Protein 6X7J (pdb70)

Secondary structure (DSSP, 8-state):
-PPP-SSEEEEEEEESS---SHHHHHHHHHHS--SEEEEE-B--EEEE-S-TTSTTHHHHHHGGGGGG-SS-----SEEEEEEEEEEEE-SEEEEEEEEEES-EEEEETTEEEEEE-S--SSEEEEPPPEEE-SSEEEEEEEEEEE-SS-EEEEEEEESSTTS--EE-BTTTEESSSSPP--

Organism: NCBI:txid178399

Nearest PDB structures (foldseek):
  5j6y-assembly1_A  TM=1.005E+00  e=3.820E-37  Marinomonas primoryensis
  6m8m-assembly1_A  TM=9.503E-01  e=3.660E-19  Marinobacter nauticus ATCC 49840
  6qe7-assembly1_A  TM=7.975E-01  e=4.705E-07  Acetivibrio thermocellus
  6qe7-assembly2_B  TM=7.807E-01  e=1.342E-06  Acetivibrio thermocellus
  6qdi-assembly1_A  TM=7.922E-01  e=3.447E-06  Acetivibrio clariflavus

B-factor: mean 10.25, std 6.32, range [4.89, 56.28]

Radius of gyration: 15.36 Å; Cα contacts (8 Å, |Δi|>4): 566; chains: 1; bounding box: 36×35×42 Å

Foldseek 3Di:
DFDKALAWKKFKFAAQDFDFFPVSQVVRPVPDGGLKIWGGFWFWFDWDWFACQADCNVCRRSPVTNVGIPDDGHHYAKMKMKTWAWFFDAWAKKAKKKWWAAWKWKDWLRHTRDGDTGGDDTDIDTTDMDTDHHTAIIIMMMMGMHRHTTITIFIWMDRPVPPDTHGRHSVTGIHYRDDDPD

Structure (mmCIF, N/CA/C/O backbone):
data_6X7J
#
_entry.id   6X7J
#
_cell.length_a   45.120
_cell.length_b   50.670
_cell.length_c   79.370
_cell.angle_alpha   90.000
_cell.angle_beta   90.000
_cell.angle_gamma   90.000
#
_symmetry.space_group_name_H-M   'P 21 21 21'
#
loop_
_entity.id
_entity.type
_entity.pdbx_description
1 polymer 'Antifreeze protein'
2 non-polymer beta-L-fucopyranose
3 non-polymer 'CALCIUM ION'
4 non-polymer 1,2-ETHANEDIOL
5 non-polymer alpha-L-fucopyranose
6 water water
#
loop_
_atom_site.group_PDB
_atom_site.id
_atom_site.type_symbol
_atom_site.label_atom_id
_atom_site.label_alt_id
_atom_site.label_comp_id
_atom_site.label_asym_id
_atom_site.label_entity_id
_atom_site.label_seq_id
_atom_site.pdbx_PDB_ins_code
_atom_site.Cartn_x
_atom_site.Cartn_y
_atom_site.Cartn_z
_atom_site.occupancy
_atom_site.B_iso_or_equiv
_atom_site.auth_seq_id
_atom_site.auth_comp_id
_atom_site.auth_asym_id
_atom_site.auth_atom_id
_atom_site.pdbx_PDB_model_num
ATOM 1 N N . PRO A 1 1 ? 42.98300 33.61100 67.37300 1.000 40.94965 10 PRO A N 1
ATOM 2 C CA . PRO A 1 1 ? 42.52400 32.96000 66.12200 1.000 34.40939 10 PRO A CA 1
ATOM 3 C C . PRO A 1 1 ? 42.33400 31.43400 66.25700 1.000 28.37182 10 PRO A C 1
ATOM 4 O O . PRO A 1 1 ? 42.30200 30.95700 67.38600 1.000 46.00288 10 PRO A O 1
ATOM 15 N N . ASP A 1 2 ? 41.96200 30.76200 65.13600 1.000 24.17395 11 ASP A N 1
ATOM 16 C CA . ASP A 1 2 ? 41.70000 29.33300 64.86000 1.000 16.25721 11 ASP A CA 1
ATOM 17 C C . ASP A 1 2 ? 43.03500 28.63500 64.70500 1.000 11.19082 11 ASP A C 1
ATOM 18 O O . ASP A 1 2 ? 43.77500 28.88000 63.80700 1.000 15.78084 11 ASP A O 1
ATOM 27 N N A SER A 1 3 ? 43.32500 27.71200 65.59700 0.500 8.82737 12 SER A N 1
ATOM 28 N N B SER A 1 3 ? 43.22800 27.64600 65.54200 0.500 8.44049 12 SER A N 1
ATOM 29 C CA A SER A 1 3 ? 44.64100 27.06600 65.52200 0.500 8.11939 12 SER A CA 1
ATOM 30 C CA B SER A 1 3 ? 44.46300 26.86100 65.56500 0.500 8.17466 12 SER A CA 1
ATOM 31 C C A SER A 1 3 ? 44.70800 26.16400 64.29100 0.500 7.16928 12 SER A C 1
ATOM 32 C C B SER A 1 3 ? 44.66900 26.13000 64.23400 0.500 6.92715 12 SER A C 1
ATOM 33 O O A SER A 1 3 ? 43.71100 25.54700 63.86900 0.500 7.61407 12 SER A O 1
ATOM 34 O O B SER A 1 3 ? 43.70200 25.56900 63.67200 0.500 7.58775 12 SER A O 1
ATOM 49 N N . LEU A 1 4 ? 45.92100 26.07100 63.77600 1.000 7.08243 13 LEU A N 1
ATOM 50 C CA . LEU A 1 4 ? 46.28100 25.22500 62.63300 1.000 6.51920 13 LEU A CA 1
ATOM 51 C C . LEU A 1 4 ? 46.88900 23.93000 63.14000 1.000 5.81649 13 LEU A C 1
ATOM 52 O O . LEU A 1 4 ? 47.94300 23.93400 63.78200 1.000 6.63237 13 LEU A O 1
ATOM 69 N N . PHE A 1 5 ? 46.21000 22.83000 62.85300 1.000 6.03230 14 PHE A N 1
ATOM 70 C CA . PHE A 1 5 ? 46.70900 21.51500 63.21300 1.000 6.30602 14 PHE A CA 1
ATOM 71 C C . PHE A 1 5 ? 46.26600 20.53700 62.13200 1.000 5.90071 14 PHE A C 1
ATOM 72 O O . PHE A 1 5 ? 45.35300 20.81600 61.32600 1.000 6.11915 14 PHE A O 1
ATOM 89 N N . ALA A 1 6 ? 46.89600 19.37200 62.12000 1.000 6.22180 15 ALA A N 1
ATOM 90 C CA . ALA A 1 6 ? 46.65000 18.31800 61.11800 1.000 6.39814 15 ALA A CA 1
ATOM 91 C C . ALA A 1 6 ? 45.51500 17.42700 61.63600 1.000 6.04283 15 ALA A C 1
ATOM 92 O O . ALA A 1 6 ? 45.71900 16.33200 62.15600 1.000 7.32456 15 ALA A O 1
ATOM 99 N N . GLY A 1 7 ? 44.28100 17.92800 61.50600 1.000 6.01125 16 GLY A N 1
ATOM 100 C CA . GLY A 1 7 ? 43.11400 17.28500 62.05100 1.000 5.91387 16 GLY A CA 1
ATOM 101 C C . GLY A 1 7 ? 41.89000 18.14800 61.76800 1.000 5.44539 16 GLY A C 1
ATOM 102 O O . GLY A 1 7 ? 42.01100 19.24300 61.25100 1.000 6.47972 16 GLY A O 1
ATOM 106 N N . LEU A 1 8 ? 40.73200 17.60300 62.14300 1.000 5.63489 17 LEU A N 1
ATOM 107 C CA . LEU A 1 8 ? 39.49900 18.37900 62.12200 1.000 5.90597 17 LEU A CA 1
ATOM 108 C C . LEU A 1 8 ? 39.23000 18.99200 63.49900 1.000 5.54540 17 LEU A C 1
ATOM 109 O O . LEU A 1 8 ? 39.62500 18.46100 64.55300 1.000 6.20338 17 LEU A O 1
ATOM 125 N N . VAL A 1 9 ? 38.52700 20.12100 63.50000 1.000 5.73227 18 VAL A N 1
ATOM 126 C CA . VAL A 1 9 ? 38.03300 20.72700 64.74600 1.000 6.29549 18 VAL A CA 1
ATOM 127 C C . VAL A 1 9 ? 36.94200 19.83300 65.30400 1.000 6.07441 18 VAL A C 1
ATOM 128 O O . VAL A 1 9 ? 35.91000 19.62600 64.62500 1.000 6.63237 18 VAL A O 1
ATOM 141 N N . GLY A 1 10 ? 37.13000 19.32500 66.49800 1.000 6.37445 19 GLY A N 1
ATOM 142 C CA . GLY A 1 10 ? 36.16000 18.42600 67.13700 1.000 6.62448 19 GLY A CA 1
ATOM 143 C C . GLY A 1 10 ? 35.40600 19.09100 68.26600 1.000 6.07178 19 GLY A C 1
ATOM 144 O O . GLY A 1 10 ? 35.97700 19.80000 69.10700 1.000 6.89030 19 GLY A O 1
ATOM 148 N N . GLU A 1 11 ? 34.09700 18.80900 68.32400 1.000 5.87965 20 GLU A N 1
ATOM 149 C CA . GLU A 1 11 ? 33.21700 19.18300 69.44000 1.000 5.88228 20 GLU A CA 1
ATOM 150 C C . GLU A 1 11 ? 32.46100 17.94300 69.87800 1.000 5.57962 20 GLU A C 1
ATOM 151 O O . GLU A 1 11 ? 31.94900 17.19100 69.05700 1.000 7.44037 20 GLU A O 1
ATOM 163 N N . TYR A 1 12 ? 32.37800 17.76300 71.18600 1.000 5.55067 21 TYR A N 1
ATOM 164 C CA . TYR A 1 12 ? 31.56800 16.71400 71.81300 1.000 5.26905 21 TYR A CA 1
ATOM 165 C C . TYR A 1 12 ? 30.39000 17.35900 72.53800 1.000 5.02165 21 TYR A C 1
ATOM 166 O O . TYR A 1 12 ? 30.56500 18.36000 73.24800 1.000 6.03230 21 TYR A O 1
ATOM 184 N N . TYR A 1 13 ? 29.22400 16.75900 72.37400 1.000 5.19273 22 TYR A N 1
ATOM 185 C CA . TYR A 1 13 ? 27.99100 17.17300 73.07300 1.000 5.33222 22 TYR A CA 1
ATOM 186 C C . TYR A 1 13 ? 27.35700 15.95700 73.69900 1.000 5.33748 22 TYR A C 1
ATOM 187 O O . TYR A 1 13 ? 27.12900 14.94200 73.02700 1.000 5.98493 22 TYR A O 1
ATOM 204 N N . GLY A 1 14 ? 26.98400 16.10100 74.97600 1.000 5.80070 23 GLY A N 1
ATOM 205 C CA . GLY A 1 14 ? 26.19800 15.08900 75.70600 1.000 6.02704 23 GLY A CA 1
ATOM 206 C C . GLY A 1 14 ? 24.80200 15.59600 75.99300 1.000 5.75332 23 GLY A C 1
ATOM 207 O O . GLY A 1 14 ? 24.53400 16.80800 76.02400 1.000 6.99558 23 GLY A O 1
ATOM 211 N N . THR A 1 15 ? 23.88900 14.64200 76.23800 1.000 5.78227 24 THR A N 1
ATOM 212 C CA . THR A 1 15 ? 22.49600 14.99900 76.58500 1.000 6.43761 24 THR A CA 1
ATOM 213 C C . THR A 1 15 ? 21.89300 13.84100 77.36800 1.000 6.01125 24 THR A C 1
ATOM 214 O O . THR A 1 15 ? 22.32800 12.70300 77.25600 1.000 6.39287 24 THR A O 1
ATOM 225 N N . ASN A 1 16 ? 20.81800 14.15800 78.11900 1.000 5.92439 25 ASN A N 1
ATOM 226 C CA . ASN A 1 16 ? 20.01400 13.14500 78.79000 1.000 6.33760 25 ASN A CA 1
ATOM 227 C C . ASN A 1 16 ? 18.68200 12.91100 78.09000 1.000 6.39814 25 ASN A C 1
ATOM 228 O O . ASN A 1 16 ? 17.80100 12.20100 78.62400 1.000 6.83766 25 ASN A O 1
ATOM 239 N N . SER A 1 17 ? 18.53500 13.46600 76.90500 1.000 6.62711 26 SER A N 1
ATOM 240 C CA . SER A 1 17 ? 17.44800 13.17300 75.96600 1.000 7.14033 26 SER A CA 1
ATOM 241 C C . SER A 1 17 ? 17.88700 12.08500 74.99300 1.000 6.84819 26 SER A C 1
ATOM 242 O O . SER A 1 17 ? 19.08600 11.83000 74.82500 1.000 7.80094 26 SER A O 1
ATOM 250 N N . GLN A 1 18 ? 16.89900 11.48700 74.32000 1.000 6.99821 27 GLN A N 1
ATOM 251 C CA . GLN A 1 18 ? 17.20300 10.42600 73.35700 1.000 7.04032 27 GLN A CA 1
ATOM 252 C C . GLN A 1 18 ? 17.62700 11.05000 72.02000 1.000 6.68501 27 GLN A C 1
ATOM 253 O O . GLN A 1 18 ? 16.93600 11.89000 71.44800 1.000 8.00885 27 GLN A O 1
ATOM 267 N N . LEU A 1 19 ? 18.71700 10.51300 71.47100 1.000 6.53236 28 LEU A N 1
ATOM 268 C CA . LEU A 1 19 ? 19.13900 10.82500 70.08800 1.000 6.87714 28 LEU A CA 1
ATOM 269 C C . LEU A 1 19 ? 18.66400 9.69500 69.19500 1.000 7.12980 28 LEU A C 1
ATOM 270 O O . LEU A 1 19 ? 19.11900 8.55500 69.30600 1.000 7.54827 28 LEU A O 1
ATOM 286 N N . ASN A 1 20 ? 17.73100 9.99200 68.28300 1.000 8.41417 29 ASN A N 1
ATOM 287 C CA . ASN A 1 20 ? 17.18500 9.00100 67.33000 1.000 9.57220 29 ASN A CA 1
ATOM 288 C C . ASN A 1 20 ? 17.70100 9.15400 65.89700 1.000 9.30638 29 ASN A C 1
ATOM 289 O O . ASN A 1 20 ? 17.52400 8.21800 65.11500 1.000 10.78287 29 ASN A O 1
ATOM 300 N N . ASN A 1 21 ? 18.25600 10.29200 65.54500 1.000 9.39323 30 ASN A N 1
ATOM 301 C CA . ASN A 1 21 ? 18.50400 10.59600 64.12900 1.000 9.51956 30 ASN A CA 1
ATOM 302 C C . ASN A 1 21 ? 19.42700 11.80500 64.05600 1.000 8.94318 30 ASN A C 1
ATOM 303 O O . ASN A 1 21 ? 19.77400 12.40200 65.07200 1.000 9.26427 30 ASN A O 1
ATOM 314 N N . ILE A 1 22 ? 19.80600 12.11500 62.82000 1.000 9.80907 31 ILE A N 1
ATOM 315 C CA . ILE A 1 22 ? 20.76100 13.20900 62.57900 1.000 10.04068 31 ILE A CA 1
ATOM 316 C C . ILE A 1 22 ? 20.20300 14.53400 63.10400 1.000 10.71444 31 ILE A C 1
ATOM 317 O O . ILE A 1 22 ? 20.91300 15.28000 63.73400 1.000 10.73813 31 ILE A O 1
ATOM 333 N N . SER A 1 23 ? 18.91600 14.77300 62.81500 1.000 10.97237 32 SER A N 1
ATOM 334 C CA . SER A 1 23 ? 18.24000 16.01200 63.25600 1.000 12.58046 32 SER A CA 1
ATOM 335 C C . SER A 1 23 ? 18.35600 16.23100 64.76200 1.000 10.30387 32 SER A C 1
ATOM 336 O O . SER A 1 23 ? 18.58400 17.34600 65.21200 1.000 10.09595 32 SER A O 1
ATOM 344 N N . ASP A 1 24 ? 18.18400 15.16000 65.51800 1.000 9.60641 33 ASP A N 1
ATOM 345 C CA . ASP A 1 24 ? 18.24700 15.26200 66.98700 1.000 8.71157 33 ASP A CA 1
ATOM 346 C C . ASP A 1 24 ? 19.66600 15.69500 67.38100 1.000 7.85357 33 ASP A C 1
ATOM 347 O O . ASP A 1 24 ? 19.83000 16.50100 68.29000 1.000 8.02465 33 ASP A O 1
ATOM 356 N N . PHE A 1 25 ? 20.68400 15.07900 66.79600 1.000 7.78251 34 PHE A N 1
ATOM 357 C CA . PHE A 1 25 ? 22.05400 15.43300 67.18400 1.000 7.65092 34 PHE A CA 1
ATOM 358 C C . PHE A 1 25 ? 22.37100 16.87200 66.74300 1.000 7.30614 34 PHE A C 1
ATOM 359 O O . PHE A 1 25 ? 22.96400 17.63200 67.49700 1.000 7.39036 34 PHE A O 1
ATOM 376 N N . ARG A 1 26 ? 21.98700 17.24700 65.51600 0.800 6.88240 35 ARG A N 1
ATOM 377 C CA . ARG A 1 26 ? 22.23800 18.62700 65.05100 0.800 6.98242 35 ARG A CA 1
ATOM 378 C C . ARG A 1 26 ? 21.53800 19.63200 65.97100 0.800 7.04558 35 ARG A C 1
ATOM 379 O O . ARG A 1 26 ? 22.09400 20.69300 66.27100 0.800 6.97452 35 ARG A O 1
ATOM 400 N N . ALA A 1 27 ? 20.30800 19.32200 66.43200 1.000 7.90621 36 ALA A N 1
ATOM 401 C CA . ALA A 1 27 ? 19.61300 20.23200 67.34200 1.000 8.10887 36 ALA A CA 1
ATOM 402 C C . ALA A 1 27 ? 20.37500 20.34000 68.66400 1.000 7.38773 36 ALA A C 1
ATOM 403 O O . ALA A 1 27 ? 20.45200 21.43200 69.25000 1.000 8.25362 36 ALA A O 1
ATOM 410 N N . LEU A 1 28 ? 20.95600 19.24100 69.14200 1.000 7.16138 37 LEU A N 1
ATOM 411 C CA . LEU A 1 28 ? 21.77900 19.30100 70.35800 1.000 7.03242 37 LEU A CA 1
ATOM 412 C C . LEU A 1 28 ? 22.96400 20.23300 70.15300 1.000 7.21929 37 LEU A C 1
ATOM 413 O O . LEU A 1 28 ? 23.24200 21.10000 71.00300 1.000 7.76409 37 LEU A O 1
ATOM 429 N N . VAL A 1 29 ? 23.66600 20.10500 69.03200 1.000 7.40089 38 VAL A N 1
ATOM 430 C CA . VAL A 1 29 ? 24.79700 20.97900 68.71100 1.000 7.71145 38 VAL A CA 1
ATOM 431 C C . VAL A 1 29 ? 24.36900 22.45000 68.72000 1.000 8.39838 38 VAL A C 1
ATOM 432 O O . VAL A 1 29 ? 25.07200 23.31500 69.25200 1.000 9.31691 38 VAL A O 1
ATOM 445 N N . ASP A 1 30 ? 23.19600 22.74600 68.12900 1.000 8.47996 39 ASP A N 1
ATOM 446 C CA . ASP A 1 30 ? 22.68100 24.12100 68.05100 1.000 9.66958 39 ASP A CA 1
ATOM 447 C C . ASP A 1 30 ? 22.29100 24.67200 69.42300 1.000 9.36165 39 ASP A C 1
ATOM 448 O O . ASP A 1 30 ? 22.17100 25.87400 69.55100 1.000 13.29633 39 ASP A O 1
ATOM 457 N N . SER A 1 31 ? 22.04300 23.82400 70.38400 1.000 9.01424 40 SER A N 1
ATOM 458 C CA . SER A 1 31 ? 21.35400 24.24100 71.61500 1.000 9.31954 40 SER A CA 1
ATOM 459 C C . SER A 1 31 ? 22.28600 24.82400 72.68500 1.000 9.42218 40 SER A C 1
ATOM 460 O O . SER A 1 31 ? 21.77300 25.45900 73.60900 1.000 11.05396 40 SER A O 1
ATOM 468 N N . LYS A 1 32 ? 23.58700 24.61100 72.56000 1.000 8.88001 41 LYS A N 1
ATOM 469 C CA . LYS A 1 32 ? 24.49900 24.96600 73.66200 1.000 9.15899 41 LYS A CA 1
ATOM 470 C C . LYS A 1 32 ? 25.91400 24.99800 73.13500 1.000 8.81948 41 LYS A C 1
ATOM 471 O O . LYS A 1 32 ? 26.18500 24.55800 72.00800 1.000 9.11425 41 LYS A O 1
ATOM 490 N N . GLU A 1 33 ? 26.83700 25.44300 73.94700 1.000 10.09858 42 GLU A N 1
ATOM 491 C CA . GLU A 1 33 ? 28.27100 25.31500 73.67100 1.000 10.41441 42 GLU A CA 1
ATOM 492 C C . GLU A 1 33 ? 28.68000 23.84500 73.84700 1.000 9.20110 42 GLU A C 1
ATOM 493 O O . GLU A 1 33 ? 28.11800 23.11700 74.65100 1.000 9.36165 42 GLU A O 1
ATOM 505 N N . ALA A 1 34 ? 29.70600 23.45400 73.11800 1.000 9.02213 43 ALA A N 1
ATOM 506 C CA . ALA A 1 34 ? 30.22500 22.09100 73.21700 1.000 8.71157 43 ALA A CA 1
ATOM 507 C C . ALA A 1 34 ? 30.56400 21.75500 74.67800 1.000 7.62460 43 ALA A C 1
ATOM 508 O O . ALA A 1 34 ? 31.14800 22.58000 75.40100 1.000 8.55366 43 ALA A O 1
ATOM 515 N N . ASP A 1 35 ? 30.28800 20.52800 75.08100 1.000 7.30877 44 ASP A N 1
ATOM 516 C CA . ASP A 1 35 ? 30.75500 20.03800 76.38400 1.000 7.90621 44 ASP A CA 1
ATOM 517 C C . ASP A 1 35 ? 32.25900 19.83800 76.42600 1.000 7.51143 44 ASP A C 1
ATOM 518 O O . ASP A 1 35 ? 32.84300 19.91400 77.50300 1.000 9.73275 44 ASP A O 1
ATOM 527 N N . ALA A 1 36 ? 32.88300 19.57500 75.29400 1.000 7.31667 45 ALA A N 1
ATOM 528 C CA . ALA A 1 36 ? 34.35000 19.53500 75.18600 1.000 6.73502 45 ALA A CA 1
ATOM 529 C C . ALA A 1 36 ? 34.73400 19.80200 73.75300 1.000 6.71396 45 ALA A C 1
ATOM 530 O O . ALA A 1 36 ? 33.96200 19.44100 72.83300 1.000 7.59565 45 ALA A O 1
ATOM 537 N N . THR A 1 37 ? 35.92100 20.33900 73.53400 1.000 6.88240 46 THR A N 1
ATOM 538 C CA . THR A 1 37 ? 36.52600 20.40000 72.20500 1.000 6.79555 46 THR A CA 1
ATOM 539 C C . THR A 1 37 ? 37.74900 19.49900 72.17100 1.000 6.55605 46 THR A C 1
ATOM 540 O O . THR A 1 37 ? 38.31400 19.14200 73.21400 1.000 7.05874 46 THR A O 1
ATOM 551 N N . PHE A 1 38 ? 38.16500 19.15000 70.96800 1.000 6.38234 47 PHE A N 1
ATOM 552 C CA . PHE A 1 38 ? 39.33400 18.28800 70.78000 1.000 6.32971 47 PHE A CA 1
ATOM 553 C C . PHE A 1 38 ? 39.80400 18.44300 69.32900 1.000 6.32444 47 PHE A C 1
ATOM 554 O O . PHE A 1 38 ? 39.10300 19.02000 68.49200 1.000 7.87989 47 PHE A O 1
ATOM 571 N N . GLU A 1 39 ? 40.98500 17.89700 69.06400 1.000 5.99809 48 GLU A N 1
ATOM 572 C CA . GLU A 1 39 ? 41.56100 17.82600 67.72000 1.000 6.10073 48 GLU A CA 1
ATOM 573 C C . GLU A 1 39 ? 41.33600 16.41300 67.20600 1.000 5.67963 48 GLU A C 1
ATOM 574 O O . GLU A 1 39 ? 41.80000 15.45200 67.82700 1.000 6.58763 48 GLU A O 1
ATOM 586 N N . ALA A 1 40 ? 40.63200 16.26900 66.07900 1.000 5.73490 49 ALA A N 1
ATOM 587 C CA . ALA A 1 40 ? 40.31800 14.96200 65.50500 1.000 5.75859 49 ALA A CA 1
ATOM 588 C C . ALA A 1 40 ? 41.37100 14.67200 64.43500 1.000 5.86123 49 ALA A C 1
ATOM 589 O O . ALA A 1 40 ? 41.20600 15.01000 63.25000 1.000 6.42182 49 ALA A O 1
ATOM 596 N N . ALA A 1 41 ? 42.47900 14.04400 64.85500 1.000 5.98230 50 ALA A N 1
ATOM 597 C CA . ALA A 1 41 ? 43.63300 13.74600 63.98200 1.000 6.44551 50 ALA A CA 1
ATOM 598 C C . ALA A 1 41 ? 43.72400 12.29400 63.56400 1.000 5.84281 50 ALA A C 1
ATOM 599 O O . ALA A 1 41 ? 44.57700 12.00200 62.70800 1.000 6.96136 50 ALA A O 1
ATOM 606 N N . ASN A 1 42 ? 42.91400 11.39500 64.11900 1.000 5.79280 51 ASN A N 1
ATOM 607 C CA . ASN A 1 42 ? 42.98300 9.98100 63.73500 1.000 5.77174 51 ASN A CA 1
ATOM 608 C C . ASN A 1 42 ? 41.58500 9.42400 63.88000 1.000 5.73227 51 ASN A C 1
ATOM 609 O O . ASN A 1 42 ? 41.19100 8.94400 64.94800 1.000 6.12705 51 ASN A O 1
ATOM 620 N N . ILE A 1 43 ? 40.77700 9.54100 62.81100 1.000 5.72437 52 ILE A N 1
ATOM 621 C CA . ILE A 1 43 ? 39.32500 9.39300 62.92500 1.000 5.84017 52 ILE A CA 1
ATOM 622 C C . ILE A 1 43 ? 38.96500 7.91400 62.76700 1.000 5.47434 52 ILE A C 1
ATOM 623 O O . ILE A 1 43 ? 38.43300 7.43800 61.75400 1.000 5.91124 52 ILE A O 1
ATOM 639 N N . SER A 1 44 ? 39.25300 7.17600 63.83200 1.000 6.02967 53 SER A N 1
ATOM 640 C CA . SER A 1 44 ? 38.95500 5.75300 63.97000 1.000 5.41381 53 SER A CA 1
ATOM 641 C C . SER A 1 44 ? 38.74500 5.56100 65.46600 1.000 5.24800 53 SER A C 1
ATOM 642 O O . SER A 1 44 ? 39.71200 5.44800 66.21900 1.000 6.45341 53 SER A O 1
ATOM 650 N N . TYR A 1 45 ? 37.48000 5.56000 65.88800 1.000 5.18746 54 TYR A N 1
ATOM 651 C CA . TYR A 1 45 ? 37.12600 5.69300 67.32300 1.000 5.14272 54 TYR A CA 1
ATOM 652 C C . TYR A 1 45 ? 36.41600 4.44500 67.78400 1.000 5.81649 54 TYR A C 1
ATOM 653 O O . TYR A 1 45 ? 35.56800 3.87400 67.08900 1.000 6.21653 54 TYR A O 1
ATOM 671 N N . GLY A 1 46 ? 36.70000 4.02700 69.03100 1.000 6.73239 55 GLY A N 1
ATOM 672 C CA . GLY A 1 46 ? 36.03700 2.86900 69.58900 1.000 7.14033 55 GLY A CA 1
ATOM 673 C C . GLY A 1 46 ? 36.65400 1.58800 69.06700 1.000 7.43247 55 GLY A C 1
ATOM 674 O O . GLY A 1 46 ? 37.77700 1.62500 68.49200 1.000 8.55103 55 GLY A O 1
ATOM 678 N N . ARG A 1 47 ? 36.00300 0.45300 69.27700 1.000 7.26140 56 ARG A N 1
ATOM 679 C CA . ARG A 1 47 ? 34.64800 0.20100 69.81800 1.000 7.17191 56 ARG A CA 1
ATOM 680 C C . ARG A 1 47 ? 34.71700 0.20100 71.32500 1.000 7.20350 56 ARG A C 1
ATOM 681 O O . ARG A 1 47 ? 35.74400 -0.21900 71.95100 1.000 10.58548 56 ARG A O 1
ATOM 702 N N . GLY A 1 48 ? 33.58300 0.48100 72.00300 1.000 6.98768 57 GLY A N 1
ATOM 703 C CA . GLY A 1 48 ? 33.43600 0.27100 73.44600 1.000 7.23771 57 GLY A CA 1
ATOM 704 C C . GLY A 1 48 ? 31.98400 0.00300 73.77900 1.000 6.65080 57 GLY A C 1
ATOM 705 O O . GLY A 1 48 ? 31.09100 -0.00700 72.90800 1.000 6.76660 57 GLY A O 1
ATOM 709 N N . SER A 1 49 ? 31.74100 -0.12800 75.06200 1.000 7.17454 58 SER A N 1
ATOM 710 C CA . SER A 1 49 ? 30.45100 -0.50400 75.63400 1.000 7.56143 58 SER A CA 1
ATOM 711 C C . SER A 1 49 ? 30.05600 0.42400 76.77900 1.000 6.97452 58 SER A C 1
ATOM 712 O O . SER A 1 49 ? 30.85800 1.22400 77.29900 1.000 7.32193 58 SER A O 1
ATOM 720 N N . SER A 1 50 ? 28.79300 0.32300 77.18200 1.000 7.25877 59 SER A N 1
ATOM 721 C CA . SER A 1 50 ? 28.27100 0.96300 78.40900 1.000 7.41141 59 SER A CA 1
ATOM 722 C C . SER A 1 50 ? 28.19800 2.49300 78.29300 1.000 6.98242 59 SER A C 1
ATOM 723 O O . SER A 1 50 ? 28.37100 3.18700 79.29100 1.000 7.63776 59 SER A O 1
ATOM 731 N N . ASP A 1 51 ? 27.84800 2.96900 77.08800 1.000 6.54026 60 ASP A N 1
ATOM 732 C CA . ASP A 1 51 ? 27.43000 4.34400 76.76100 1.000 5.98230 60 ASP A CA 1
ATOM 733 C C . ASP A 1 51 ? 28.63500 5.28100 76.57900 1.000 5.84544 60 ASP A C 1
ATOM 734 O O . ASP A 1 51 ? 29.44800 5.49600 77.50600 1.000 6.58763 60 ASP A O 1
ATOM 743 N N . VAL A 1 52 ? 28.76000 5.89000 75.38900 1.000 5.44802 61 VAL A N 1
ATOM 744 C CA . VAL A 1 52 ? 29.92200 6.75500 75.16000 1.000 5.30853 61 VAL A CA 1
ATOM 745 C C . VAL A 1 52 ? 29.95000 7.93400 76.14200 1.000 5.22431 61 VAL A C 1
ATOM 746 O O . VAL A 1 52 ? 31.03000 8.44200 76.45100 1.000 5.84544 61 VAL A O 1
ATOM 759 N N . ALA A 1 53 ? 28.76700 8.36900 76.58600 1.000 5.36117 62 ALA A N 1
ATOM 760 C CA . ALA A 1 53 ? 28.62800 9.60600 77.35100 1.000 5.72174 62 ALA A CA 1
ATOM 761 C C . ALA A 1 53 ? 28.84600 9.42300 78.84800 1.000 5.88755 62 ALA A C 1
ATOM 762 O O . ALA A 1 53 ? 28.81800 10.41100 79.58800 1.000 6.62711 62 ALA A O 1
ATOM 769 N N A LYS A 1 54 ? 29.09900 8.18100 79.30600 0.250 5.59278 63 LYS A N 1
ATOM 770 N N B LYS A 1 54 ? 29.11800 8.18300 79.26300 0.250 6.13231 63 LYS A N 1
ATOM 771 N N C LYS A 1 54 ? 29.10200 8.18300 79.28400 0.500 6.55342 63 LYS A N 1
ATOM 772 C CA A LYS A 1 54 ? 29.32500 7.79900 80.72800 0.250 5.54014 63 LYS A CA 1
ATOM 773 C CA B LYS A 1 54 ? 29.31800 7.84800 80.68800 0.250 6.43761 63 LYS A CA 1
ATOM 774 C CA C LYS A 1 54 ? 29.33400 7.88200 80.71000 0.500 7.16928 63 LYS A CA 1
ATOM 775 C C A LYS A 1 54 ? 30.81900 7.77100 81.03700 0.250 5.75859 63 LYS A C 1
ATOM 776 C C B LYS A 1 54 ? 30.80600 7.75700 81.03500 0.250 5.77701 63 LYS A C 1
ATOM 777 C C C LYS A 1 54 ? 30.81900 7.78500 81.02700 0.500 6.28496 63 LYS A C 1
ATOM 778 O O A LYS A 1 54 ? 31.61600 7.27000 80.23500 0.250 5.79806 63 LYS A O 1
ATOM 779 O O B LYS A 1 54 ? 31.59300 7.24800 80.23100 0.250 6.08494 63 LYS A O 1
ATOM 780 O O C LYS A 1 54 ? 31.60400 7.25700 80.24400 0.500 7.07716 63 LYS A O 1
ATOM 835 N N . GLY A 1 55 ? 31.16800 8.19700 82.24300 1.000 6.65343 64 GLY A N 1
ATOM 836 C CA . GLY A 1 55 ? 32.51300 7.95600 82.78900 1.000 6.97189 64 GLY A CA 1
ATOM 837 C C . GLY A 1 55 ? 33.60100 8.41900 81.82500 1.000 6.14811 64 GLY A C 1
ATOM 838 O O . GLY A 1 55 ? 33.54400 9.51700 81.31300 1.000 6.67185 64 GLY A O 1
ATOM 844 N N . THR A 1 56 ? 34.57800 7.54200 81.64400 1.000 6.22180 65 THR A N 1
ATOM 845 C CA . THR A 1 56 ? 35.72200 7.84600 80.76100 1.000 6.27444 65 THR A CA 1
ATOM 846 C C . THR A 1 56 ? 35.58000 7.16300 79.39400 1.000 5.66121 65 THR A C 1
ATOM 847 O O . THR A 1 56 ? 36.56700 7.00700 78.66800 1.000 6.14547 65 THR A O 1
ATOM 858 N N . HIS A 1 57 ? 34.35200 6.80400 79.02300 1.000 5.65331 66 HIS A N 1
ATOM 859 C CA . HIS A 1 57 ? 34.17500 6.11100 77.74400 1.000 5.70858 66 HIS A CA 1
ATOM 860 C C . HIS A 1 57 ? 34.54000 7.00100 76.56300 1.000 5.48487 66 HIS A C 1
ATOM 861 O O . HIS A 1 57 ? 35.04900 6.49300 75.56300 1.000 5.99282 66 HIS A O 1
ATOM 875 N N . LEU A 1 58 ? 34.27300 8.31200 76.64500 1.000 5.49540 67 LEU A N 1
ATOM 876 C CA . LEU A 1 58 ? 34.64300 9.20100 75.53100 1.000 5.57698 67 LEU A CA 1
ATOM 877 C C . LEU A 1 58 ? 36.14300 9.20700 75.32400 1.000 5.15851 67 LEU A C 1
ATOM 878 O O . LEU A 1 58 ? 36.62500 9.18000 74.18400 1.000 5.70858 67 LEU A O 1
ATOM 894 N N . GLN A 1 59 ? 36.88000 9.28400 76.41800 1.000 5.47960 68 GLN A N 1
ATOM 895 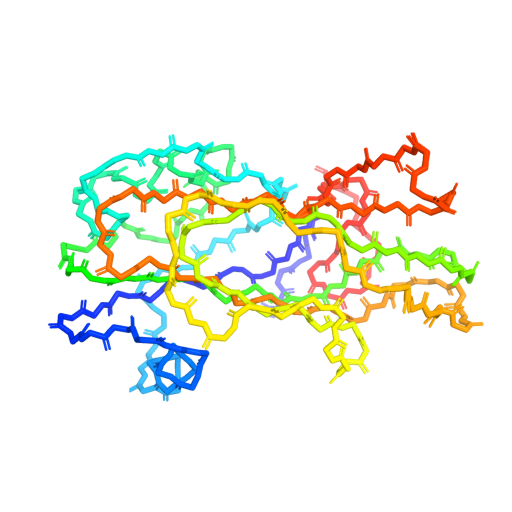C CA . GLN A 1 59 ? 38.36000 9.26800 76.34800 1.000 5.81649 68 GLN A CA 1
ATOM 896 C C . GLN A 1 59 ? 38.83200 7.98900 75.67200 1.000 5.56646 68 GLN A C 1
ATOM 897 O O . GLN A 1 59 ? 39.74900 8.01500 74.83800 1.000 6.14021 68 GLN A O 1
ATOM 911 N N . GLU A 1 60 ? 38.25000 6.86300 76.07300 1.000 5.43223 69 GLU A N 1
ATOM 912 C CA . GLU A 1 60 ? 38.63500 5.57000 75.49500 1.000 5.54277 69 GLU A CA 1
ATOM 913 C C . GLU A 1 60 ? 38.31800 5.54400 74.00300 1.000 5.63225 69 GLU A C 1
ATOM 914 O O . GLU A 1 60 ? 39.14000 5.09900 73.17500 1.000 6.21917 69 GLU A O 1
ATOM 926 N N . PHE A 1 61 ? 37.12800 6.01700 73.64800 1.000 5.19273 70 PHE A N 1
ATOM 927 C CA . PHE A 1 61 ? 36.66800 6.07000 72.25300 1.000 5.51645 70 PHE A CA 1
ATOM 928 C C . PHE A 1 61 ? 37.60200 6.91400 71.39300 1.000 5.27432 70 PHE A C 1
ATOM 929 O O . PHE A 1 61 ? 38.01900 6.48300 70.30500 1.000 5.70068 70 PHE A O 1
ATOM 946 N N . LEU A 1 62 ? 37.93400 8.11800 71.84900 1.000 5.26116 71 LEU A N 1
ATOM 947 C CA . LEU A 1 62 ? 38.77000 9.04800 71.09100 1.000 5.42170 71 LEU A CA 1
ATOM 948 C C . LEU A 1 62 ? 40.23000 8.62700 71.07100 1.000 5.75859 71 LEU A C 1
ATOM 949 O O . LEU A 1 62 ? 40.96500 9.06000 70.15400 1.000 6.09284 71 LEU A O 1
ATOM 965 N N . GLY A 1 63 ? 40.67500 7.81700 72.03500 1.000 6.41656 72 GLY A N 1
ATOM 966 C CA . GLY A 1 63 ? 42.00800 7.24900 72.03300 1.000 6.82187 72 GLY A CA 1
ATOM 967 C C . GLY A 1 63 ? 43.08000 8.27000 71.90100 1.000 7.82725 72 GLY A C 1
ATOM 968 O O . GLY A 1 63 ? 43.21200 9.16600 72.69400 1.000 9.71432 72 GLY A O 1
ATOM 972 N N . SER A 1 64 ? 43.86900 8.11700 70.79800 1.000 9.44850 73 SER A N 1
ATOM 973 C CA . SER A 1 64 ? 44.96500 8.95400 70.36000 1.000 9.73275 73 SER A CA 1
ATOM 974 C C . SER A 1 64 ? 44.58100 10.40600 70.28900 1.000 9.18005 73 SER A C 1
ATOM 975 O O . SER A 1 64 ? 45.45900 11.27500 70.41400 1.000 9.99330 73 SER A O 1
ATOM 983 N N . ASP A 1 65 ? 43.33400 10.79900 70.14600 1.000 7.53775 74 ASP A N 1
ATOM 984 C CA . ASP A 1 65 ? 42.87200 12.20000 70.08500 1.000 6.54026 74 ASP A CA 1
ATOM 985 C C . ASP A 1 65 ? 42.42500 12.74300 71.44100 1.000 6.66132 74 ASP A C 1
ATOM 986 O O . ASP A 1 65 ? 42.25100 13.97100 71.59200 1.000 6.74291 74 ASP A O 1
ATOM 995 N N . ALA A 1 66 ? 42.22400 11.88100 72.44000 1.000 6.99558 75 ALA A N 1
ATOM 996 C CA . ALA A 1 66 ? 41.67100 12.32100 73.73200 1.000 7.60091 75 ALA A CA 1
ATOM 997 C C . ALA A 1 66 ? 42.60400 13.24700 74.51400 1.000 6.46393 75 ALA A C 1
ATOM 998 O O . ALA A 1 66 ? 42.14800 13.99400 75.38200 1.000 6.94557 75 ALA A O 1
ATOM 1005 N N . SER A 1 67 ? 43.91600 13.21600 74.23900 1.000 6.50604 76 SER A N 1
ATOM 1006 C CA . SER A 1 67 ? 44.84600 14.10500 74.96300 1.000 6.64553 76 SER A CA 1
ATOM 1007 C C . SER A 1 67 ? 44.63700 15.56700 74.63100 1.000 6.57974 76 SER A C 1
ATOM 1008 O O . SER A 1 67 ? 45.20300 16.42300 75.30500 1.000 7.34299 76 SER A O 1
ATOM 1015 N N . THR A 1 68 ? 43.84100 15.86600 73.60600 1.000 6.55079 77 THR A N 1
ATOM 1016 C CA . THR A 1 68 ? 43.51200 17.23500 73.22600 1.000 6.96662 77 THR A CA 1
ATOM 1017 C C . THR A 1 68 ? 42.15300 17.68400 73.76300 1.000 6.78502 77 THR A C 1
ATOM 1018 O O . THR A 1 68 ? 41.72900 18.81200 73.47900 1.000 7.93253 77 THR A O 1
ATOM 1029 N N . LEU A 1 69 ? 41.46700 16.87600 74.57200 1.000 6.69291 78 LEU A N 1
ATOM 1030 C CA . LEU A 1 69 ? 40.18900 17.30000 75.15400 1.000 6.62974 78 LEU A CA 1
ATOM 1031 C C . LEU A 1 69 ? 40.37900 18.55400 75.99700 1.000 6.80608 78 LEU A C 1
ATOM 1032 O O . LEU A 1 69 ? 41.27500 18.64300 76.85400 1.000 8.07465 78 LEU A O 1
ATOM 1048 N N . SER A 1 70 ? 39.43600 19.49100 75.84700 1.000 6.67975 79 SER A N 1
ATOM 1049 C CA . SER A 1 70 ? 39.46000 20.73200 76.62200 1.000 7.50880 79 SER A CA 1
ATOM 1050 C C . SER A 1 70 ? 38.99500 20.52200 78.06800 1.000 7.50616 79 SER A C 1
ATOM 1051 O O . SER A 1 70 ? 39.34400 21.32400 78.93700 1.000 8.94844 79 SER A O 1
ATOM 1059 N N . THR A 1 71 ? 38.19400 19.49200 78.29600 1.000 7.73777 80 THR A N 1
ATOM 1060 C CA . THR A 1 71 ? 37.66900 19.17400 79.63100 1.000 8.14045 80 THR A CA 1
ATOM 1061 C C . THR A 1 71 ? 37.26600 17.71400 79.58500 1.000 7.22718 80 THR A C 1
ATOM 1062 O O . THR A 1 71 ? 37.17200 17.11000 78.49600 1.000 8.51944 80 THR A O 1
ATOM 1073 N N . ASP A 1 72 ? 36.98600 17.15700 80.76200 1.000 7.11138 81 ASP A N 1
ATOM 1074 C CA . ASP A 1 72 ? 36.38700 15.81400 80.91500 1.000 6.76134 81 ASP A CA 1
ATOM 1075 C C . ASP A 1 72 ?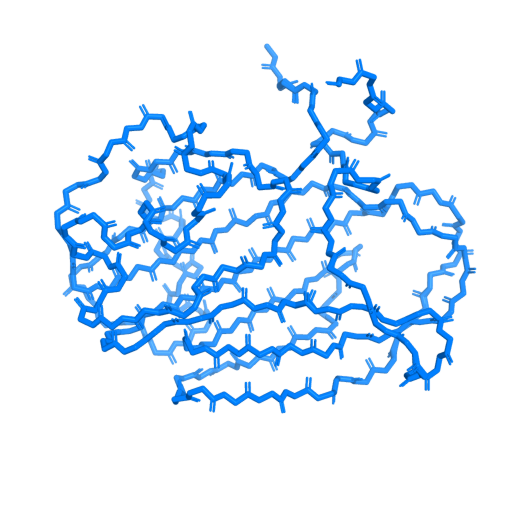 34.90800 16.02300 81.13600 1.000 6.95610 81 ASP A C 1
ATOM 1076 O O . ASP A 1 72 ? 34.49000 16.47500 82.20500 1.000 7.84305 81 ASP A O 1
ATOM 1085 N N . PRO A 1 73 ? 34.05300 15.77600 80.13600 1.000 6.92715 82 PRO A N 1
ATOM 1086 C CA . PRO A 1 73 ? 32.61900 15.94800 80.33300 1.000 7.27192 82 PRO A CA 1
ATOM 1087 C C . PRO A 1 73 ? 32.09700 15.14300 81.50700 1.000 6.54552 82 PRO A C 1
ATOM 1088 O O . PRO A 1 73 ? 32.57800 14.05600 81.79600 1.000 6.68501 82 PRO A O 1
ATOM 1099 N N . GLY A 1 74 ? 31.04300 15.66000 82.15400 1.000 7.49564 83 GLY A N 1
ATOM 1100 C CA . GLY A 1 74 ? 30.31300 14.86900 83.11900 1.000 7.57986 83 GLY A CA 1
ATOM 1101 C C . GLY A 1 74 ? 29.47300 13.78300 82.42400 1.000 6.30076 83 GLY A C 1
ATOM 1102 O O . GLY A 1 74 ? 29.46000 13.66600 81.18800 1.000 6.39287 83 GLY A O 1
ATOM 1106 N N . ASP A 1 75 ? 28.80200 12.97000 83.21700 1.000 6.36129 84 ASP A N 1
ATOM 1107 C CA . ASP A 1 75 ? 27.99300 11.89300 82.66100 1.000 6.34287 84 ASP A CA 1
ATOM 1108 C C . ASP A 1 75 ? 26.78400 12.47200 81.93000 1.000 6.09284 84 ASP A C 1
ATOM 1109 O O . ASP A 1 75 ? 26.13200 13.41600 82.38600 1.000 6.89820 84 ASP A O 1
ATOM 1118 N N . ASN A 1 76 ? 26.42600 11.77200 80.85600 1.000 5.87965 85 ASN A N 1
ATOM 1119 C CA . ASN A 1 76 ? 25.13500 11.94200 80.13900 1.000 6.01914 85 ASN A CA 1
ATOM 1120 C C . ASN A 1 76 ? 24.72100 10.54400 79.68300 1.000 5.89544 85 ASN A C 1
ATOM 1121 O O . ASN A 1 76 ? 25.52600 9.62500 79.66000 1.000 6.45341 85 ASN A O 1
ATOM 1132 N N . THR A 1 77 ? 23.45500 10.41700 79.26000 1.000 6.14811 86 THR A N 1
ATOM 1133 C CA . THR A 1 77 ? 23.00200 9.13000 78.71300 1.000 6.11126 86 THR A CA 1
ATOM 1134 C C . THR A 1 77 ? 23.40600 8.96300 77.25600 1.000 5.81649 86 THR A C 1
ATOM 1135 O O . THR A 1 77 ? 23.69200 7.81300 76.82400 1.000 6.41656 86 THR A O 1
ATOM 1146 N N . ASP A 1 78 ? 23.38800 10.03600 76.48300 1.000 5.48750 87 ASP A N 1
ATOM 1147 C CA . ASP A 1 78 ? 23.55600 10.03200 75.03300 1.000 5.68226 87 ASP A CA 1
ATOM 1148 C C . ASP A 1 78 ? 24.60800 11.05300 74.68200 1.000 5.50592 87 ASP A C 1
ATOM 1149 O O . ASP A 1 78 ? 24.76800 12.06800 75.40000 1.000 5.96650 87 ASP A O 1
ATOM 1158 N N . GLY A 1 79 ? 25.30900 10.89600 73.57200 1.000 5.32432 88 GLY A N 1
ATOM 1159 C CA . GLY A 1 79 ? 26.26400 11.92200 73.19200 1.000 5.64805 88 GLY A CA 1
ATOM 1160 C C . GLY A 1 79 ? 26.79700 11.68400 71.79100 1.000 5.23221 88 GLY A C 1
ATOM 1161 O O . GLY A 1 79 ? 26.59700 10.62000 71.22200 1.000 6.51131 88 GLY A O 1
ATOM 1165 N N . GLY A 1 80 ? 27.50600 12.67200 71.26600 1.000 5.52435 89 GLY A N 1
ATOM 1166 C CA . GLY A 1 80 ? 28.08800 12.53900 69.93400 1.000 5.15851 89 GLY A CA 1
ATOM 1167 C C . GLY A 1 80 ? 29.07700 13.60300 69.64100 1.000 4.90585 89 GLY A C 1
ATOM 11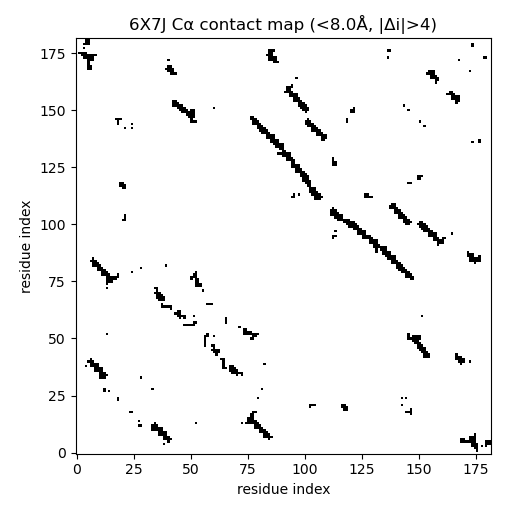68 O O . GLY A 1 80 ? 29.37700 14.46100 70.48800 1.000 5.35854 89 GLY A O 1
ATOM 1172 N N . ILE A 1 81 ? 29.61000 13.54700 68.39400 1.000 5.07692 90 ILE A N 1
ATOM 1173 C CA . ILE A 1 81 ? 30.67700 14.47200 67.98800 1.000 5.45065 90 ILE A CA 1
ATOM 1174 C C . ILE A 1 81 ? 30.29400 15.17600 66.69700 1.000 5.27168 90 ILE A C 1
ATOM 1175 O O . ILE A 1 81 ? 29.57100 14.59600 65.85500 1.000 5.79806 90 ILE A O 1
ATOM 1191 N N . TYR A 1 82 ? 30.79500 16.39800 66.56800 1.000 5.54277 91 TYR A N 1
ATOM 1192 C CA . TYR A 1 82 ? 30.66500 17.21100 65.35100 1.000 5.40854 91 TYR A CA 1
ATOM 1193 C C . TYR A 1 82 ? 32.10400 17.58800 64.97500 1.000 5.56646 91 TYR A C 1
ATOM 1194 O O . TYR A 1 82 ? 32.81500 18.23200 65.80700 1.000 5.93492 91 TYR A O 1
ATOM 1212 N N . LEU A 1 83 ? 32.57000 17.15300 63.79200 1.000 5.49276 92 LEU A N 1
ATOM 1213 C CA . LEU A 1 83 ? 33.92700 17.42400 63.30700 1.000 5.75069 92 LEU A CA 1
ATOM 1214 C C . LEU A 1 83 ? 33.82200 18.32700 62.10700 1.000 5.70332 92 LEU A C 1
ATOM 1215 O O . LEU A 1 83 ? 32.94100 18.11300 61.25200 1.000 6.55868 92 LEU A O 1
ATOM 1231 N N A GLN A 1 84 ? 34.67800 19.34700 61.97000 0.500 5.87176 93 GLN A N 1
ATOM 1232 N N B GLN A 1 84 ? 34.73600 19.28200 62.00000 0.500 5.47960 93 GLN A N 1
ATOM 1233 C CA A GLN A 1 84 ? 34.67000 20.14600 60.73400 0.500 6.16390 93 GLN A CA 1
ATOM 1234 C CA B GLN A 1 84 ? 34.64200 20.17700 60.86200 0.500 6.11915 93 GLN A CA 1
ATOM 1235 C C A GLN A 1 84 ? 36.09000 20.62900 60.44500 0.500 5.54014 93 GLN A C 1
ATOM 1236 C C B GLN A 1 84 ? 36.07700 20.61300 60.47100 0.500 5.56909 93 GLN A C 1
ATOM 1237 O O A GLN A 1 84 ? 36.86100 20.95500 61.34900 0.500 6.53763 93 GLN A O 1
ATOM 1238 O O B GLN A 1 84 ? 36.88200 20.92800 61.36000 0.500 6.45077 93 GLN A O 1
ATOM 1265 N N . GLY A 1 85 ? 36.39900 20.72300 59.16700 1.000 5.88228 94 GLY A N 1
ATOM 1266 C CA . GLY A 1 85 ? 37.66200 21.27400 58.69000 1.000 6.20601 94 GLY A CA 1
ATOM 1267 C C . GLY A 1 85 ? 37.86100 20.93600 57.24400 1.000 5.76648 94 GLY A C 1
ATOM 1268 O O . GLY A 1 85 ? 36.92000 21.06600 56.44000 1.000 6.27180 94 GLY A O 1
ATOM 1273 N N . TYR A 1 86 ? 39.05500 20.46200 56.91900 1.000 6.06652 95 TYR A N 1
ATOM 1274 C CA . TYR A 1 86 ? 39.45300 20.24600 55.51300 1.000 6.26391 95 TYR A CA 1
ATOM 1275 C C . TYR A 1 86 ? 40.22900 18.94400 55.39200 1.000 6.04283 95 TYR A C 1
ATOM 1276 O O . TYR A 1 86 ? 40.90100 18.48200 56.32700 1.000 6.45604 95 TYR A O 1
ATOM 1294 N N . VAL A 1 87 ? 40.14600 18.36200 54.19300 1.000 6.97452 96 VAL A N 1
ATOM 1295 C CA . VAL A 1 87 ? 40.83900 17.12100 53.85100 1.000 7.30088 96 VAL A CA 1
ATOM 1296 C C . VAL A 1 87 ? 41.46500 17.28000 52.47800 1.000 6.92451 96 VAL A C 1
ATOM 1297 O O . VAL A 1 87 ? 40.77600 17.68300 51.51600 1.000 7.61670 96 VAL A O 1
ATOM 1310 N N . TYR A 1 88 ? 42.73500 16.97500 52.35500 1.000 7.45616 97 TYR A N 1
ATOM 1311 C CA . TYR A 1 88 ? 43.41500 17.04400 51.03600 1.000 8.12466 97 TYR A CA 1
ATOM 1312 C C . TYR A 1 88 ? 43.02900 15.85300 50.19300 1.000 8.55892 97 TYR A C 1
ATOM 1313 O O . TYR A 1 88 ? 43.28300 14.72100 50.59500 1.000 9.11688 97 TYR A O 1
ATOM 1331 N N . LEU A 1 89 ? 42.41200 16.13000 49.04100 1.000 8.57734 98 LEU A N 1
ATOM 1332 C CA . LEU A 1 89 ? 42.04500 15.09300 48.05300 1.000 9.52483 98 LEU A CA 1
ATOM 1333 C C . LEU A 1 89 ? 42.38600 15.61500 46.67100 1.000 10.04857 98 LEU A C 1
ATOM 1334 O O . LEU A 1 89 ? 42.01200 16.73600 46.31300 1.000 10.95658 98 LEU A O 1
ATOM 1350 N N . GLU A 1 90 ? 43.04700 14.76100 45.90300 1.000 11.59613 99 GLU A N 1
ATOM 1351 C CA . GLU A 1 90 ? 43.21600 15.01100 44.46100 1.000 13.68322 99 GLU A CA 1
ATOM 1352 C C . GLU A 1 90 ? 41.87000 14.92700 43.73700 1.000 12.87786 99 GLU A C 1
ATOM 1353 O O . GLU A 1 90 ? 41.00400 14.16600 44.14000 1.000 11.95406 99 GLU A O 1
ATOM 1365 N N . ALA A 1 91 ? 41.75000 15.60600 42.60400 1.000 13.74639 100 ALA A N 1
ATOM 1366 C CA . ALA A 1 91 ? 40.55800 15.42000 41.74400 1.000 13.79639 100 ALA A CA 1
ATOM 1367 C C . ALA A 1 91 ? 40.41700 13.93300 41.42800 1.000 13.40161 100 ALA A C 1
ATOM 1368 O O . ALA A 1 91 ? 41.44700 13.25000 41.17500 1.000 15.45448 100 ALA A O 1
ATOM 1375 N N . GLY A 1 92 ? 39.19700 13.43300 41.41100 1.000 12.04881 101 GLY A N 1
ATOM 1376 C CA . GLY A 1 92 ? 38.92400 12.04400 41.10700 1.000 12.81469 101 GLY A CA 1
ATOM 1377 C C . GLY A 1 92 ? 37.65600 11.57700 41.77600 1.000 10.32755 101 GLY A C 1
ATOM 1378 O O . GLY A 1 92 ? 36.88900 12.37400 42.30100 1.000 12.74100 101 GLY A O 1
ATOM 1382 N N . THR A 1 93 ? 37.49500 10.26500 41.80300 1.000 10.51705 102 THR A N 1
ATOM 1383 C CA . THR A 1 93 ? 36.31100 9.57600 42.34300 1.000 9.33270 102 THR A CA 1
ATOM 1384 C C . THR A 1 93 ? 36.70500 8.89100 43.64600 1.000 8.52734 102 THR A C 1
ATOM 1385 O O . THR A 1 93 ? 37.77200 8.26500 43.72200 1.000 9.58010 102 THR A O 1
ATOM 1396 N N . TYR A 1 94 ? 35.80000 8.93400 44.61400 1.000 8.19309 103 TYR A N 1
ATOM 1397 C CA . TYR A 1 94 ? 36.03400 8.38300 45.95200 1.000 7.87200 103 TYR A CA 1
ATOM 1398 C C . TYR A 1 94 ? 34.74800 7.75000 46.46300 1.000 7.67987 103 TYR A C 1
ATOM 1399 O O . TYR A 1 94 ? 33.64300 8.10600 46.04900 1.000 8.31152 103 TYR A O 1
ATOM 1417 N N . ASN A 1 95 ? 34.87600 6.90000 47.49400 1.000 7.37457 104 ASN A N 1
ATOM 1418 C CA . ASN A 1 95 ? 33.68600 6.49900 48.25000 1.000 7.03769 104 ASN A CA 1
ATOM 1419 C C . ASN A 1 95 ? 34.09100 6.16400 49.67900 1.000 6.41656 104 ASN A C 1
ATOM 1420 O O . ASN A 1 95 ? 35.16900 5.58500 49.91900 1.000 6.74555 104 ASN A O 1
ATOM 1431 N N . PHE A 1 96 ? 33.19800 6.45000 50.59800 1.000 6.56131 105 PHE A N 1
ATOM 1432 C CA . PHE A 1 96 ? 33.35100 6.05900 52.01100 1.000 6.18232 105 PHE A CA 1
ATOM 1433 C C . PHE A 1 96 ? 32.84800 4.63800 52.24600 1.000 6.34287 105 PHE A C 1
ATOM 1434 O O . PHE A 1 96 ? 31.91400 4.15500 51.58500 1.000 7.05085 105 PHE A O 1
ATOM 1451 N N . LYS A 1 97 ? 33.44800 4.00400 53.25400 1.000 6.03230 106 LYS A N 1
ATOM 1452 C CA . LYS A 1 97 ? 32.97500 2.75300 53.82000 1.000 6.25075 106 LYS A CA 1
ATOM 1453 C C . LYS A 1 97 ? 33.07000 2.93400 55.33800 1.000 6.08757 106 LYS A C 1
ATOM 1454 O O . LYS A 1 97 ? 34.19300 3.12800 55.84800 1.000 6.83766 106 LYS A O 1
ATOM 1473 N N . VAL A 1 98 ? 31.93300 2.97100 56.02100 1.000 6.02967 107 VAL A N 1
ATOM 1474 C CA . VAL A 1 98 ? 31.86300 3.44100 57.41400 1.000 5.88755 107 VAL A CA 1
ATOM 1475 C C . VAL A 1 98 ? 31.34300 2.33400 58.30000 1.000 5.89808 107 VAL A C 1
ATOM 1476 O O . VAL A 1 98 ? 30.26800 1.77000 58.03800 1.000 6.99031 107 VAL A O 1
ATOM 1489 N N . THR A 1 99 ? 32.06500 2.06900 59.39000 1.000 5.65857 108 THR A N 1
ATOM 1490 C CA . THR A 1 99 ? 31.60500 1.18700 60.47400 1.000 5.92966 108 THR A CA 1
ATOM 1491 C C . THR A 1 99 ? 31.11900 2.07200 61.61600 1.000 5.80070 108 THR A C 1
ATOM 1492 O O . THR A 1 99 ? 31.88800 2.93800 62.07500 1.000 6.26128 108 THR A O 1
ATOM 1503 N N . ALA A 1 100 ? 29.90100 1.86600 62.08300 1.000 5.35327 109 ALA A N 1
ATOM 1504 C CA . ALA A 1 100 ? 29.36700 2.76700 63.11600 1.000 5.51382 109 ALA A CA 1
ATOM 1505 C C . ALA A 1 100 ? 28.28800 2.11700 63.93500 1.000 5.36643 109 ALA A C 1
ATOM 1506 O O . ALA A 1 100 ? 27.49500 1.29800 63.46000 1.000 6.07704 109 ALA A O 1
ATOM 1513 N N . ASP A 1 101 ? 28.20800 2.61300 65.16600 1.000 5.69542 110 ASP A N 1
ATOM 1514 C CA . ASP A 1 101 ? 27.08200 2.46700 66.10800 1.000 5.81122 110 ASP A CA 1
ATOM 1515 C C . ASP A 1 101 ? 27.11800 3.76200 66.90600 1.000 5.26379 110 ASP A C 1
ATOM 1516 O O . ASP A 1 101 ? 28.17100 4.00700 67.53800 1.000 5.73753 110 ASP A O 1
ATOM 1525 N N . ASP A 1 102 ? 26.14000 4.66800 66.83200 1.000 5.55330 111 ASP A N 1
ATOM 1526 C CA . ASP A 1 102 ? 24.86500 4.57900 66.13800 1.000 5.72437 111 ASP A CA 1
ATOM 1527 C C . ASP A 1 102 ? 24.99900 5.16800 64.72300 1.000 6.16653 111 ASP A C 1
ATOM 1528 O O . ASP A 1 102 ? 25.76800 4.60100 63.91900 1.000 7.56933 111 ASP A O 1
ATOM 1537 N N . GLY A 1 103 ? 24.30600 6.25100 64.39600 1.000 6.20601 112 GLY A N 1
ATOM 1538 C CA . GLY A 1 103 ? 24.30400 6.80600 63.04100 1.000 6.20601 112 GLY A CA 1
ATOM 1539 C C . GLY A 1 103 ? 25.29200 7.94300 62.86800 1.000 5.92176 112 GLY A C 1
ATOM 1540 O O . GLY A 1 103 ? 26.12600 8.25800 63.73400 1.000 6.33497 112 GLY A O 1
ATOM 1544 N N . TYR A 1 104 ? 25.26800 8.51200 61.66600 1.000 5.85333 113 TYR A N 1
ATOM 1545 C CA . TYR A 1 104 ? 26.28100 9.48600 61.26200 1.000 5.96387 113 TYR A CA 1
ATOM 1546 C C . TYR A 1 104 ? 25.88000 10.17900 59.97300 1.000 5.87439 113 TYR A C 1
ATOM 1547 O O . TYR A 1 104 ? 25.01900 9.72000 59.20600 1.000 6.41919 113 TYR A O 1
ATOM 1565 N N . GLU A 1 105 ? 26.54400 11.29700 59.71200 1.000 6.00862 114 GLU A N 1
ATOM 1566 C CA . GLU A 1 105 ? 26.49800 11.91400 58.37800 1.000 6.10336 114 GLU A CA 1
ATOM 1567 C C . GLU A 1 105 ? 27.83500 12.58300 58.10700 1.000 5.93755 114 GLU A C 1
ATOM 1568 O O . GLU A 1 105 ? 28.31900 13.36300 58.95200 1.000 6.67448 114 GLU A O 1
ATOM 1580 N N . ILE A 1 106 ? 28.38100 12.35500 56.93300 1.000 6.26128 115 ILE A N 1
ATOM 1581 C CA . ILE A 1 106 ? 29.61300 13.02000 56.45100 1.000 6.16653 115 ILE A CA 1
ATOM 1582 C C . ILE A 1 106 ? 29.23300 13.85100 55.23600 1.000 5.98230 115 ILE A C 1
ATOM 1583 O O . ILE A 1 106 ? 28.53500 13.32900 54.33900 1.000 6.68238 115 ILE A O 1
ATOM 1599 N N . THR A 1 107 ? 29.69400 15.08800 55.19100 1.000 6.15863 116 THR A N 1
ATOM 1600 C CA . THR A 1 107 ? 29.53600 15.92300 54.02400 1.000 6.45341 116 THR A CA 1
ATOM 1601 C C . THR A 1 107 ? 30.90500 16.34900 53.51400 1.000 7.05085 116 THR A C 1
ATOM 1602 O O . THR A 1 107 ? 31.85900 16.50400 54.29000 1.000 8.84843 116 THR A O 1
ATOM 1613 N N . ILE A 1 108 ? 30.99500 16.52600 52.19200 1.000 6.94557 117 ILE A N 1
ATOM 1614 C CA . ILE A 1 108 ? 32.21200 17.05000 51.53300 1.000 7.91411 117 ILE A CA 1
ATOM 1615 C C . ILE A 1 108 ? 31.76400 18.19200 50.64200 1.000 7.61670 117 ILE A C 1
ATOM 1616 O O . ILE A 1 108 ? 30.81000 18.03600 49.84300 1.000 7.81936 117 ILE A O 1
ATOM 1632 N N . ASN A 1 109 ? 32.39500 19.33500 50.79200 1.000 8.19835 118 ASN A N 1
ATOM 1633 C CA . ASN A 1 109 ? 32.00400 20.54800 50.04700 1.000 9.17215 118 ASN A CA 1
ATOM 1634 C C . ASN A 1 109 ? 30.50000 20.77300 50.19500 1.000 10.64338 118 ASN A C 1
ATOM 1635 O O . ASN A 1 109 ? 29.85300 21.23100 49.24100 1.000 13.18842 118 ASN A O 1
ATOM 1646 N N . GLY A 1 110 ? 29.97700 20.53700 51.39900 1.000 11.08028 119 GLY A N 1
ATOM 1647 C CA . GLY A 1 110 ? 28.58700 20.82200 51.75500 1.000 13.67796 119 GLY A CA 1
ATOM 1648 C C . GLY A 1 110 ? 27.57700 19.77500 51.36700 1.000 12.06197 119 GLY A C 1
ATOM 1649 O O . GLY A 1 110 ? 26.41000 19.92800 51.78300 1.000 13.74639 119 GLY A O 1
ATOM 1653 N N . ASN A 1 111 ? 27.99200 18.71300 50.65100 1.000 9.54588 120 ASN A N 1
ATOM 1654 C CA . ASN A 1 111 ? 27.07000 17.70700 50.10800 1.000 10.31703 120 ASN A CA 1
ATOM 1655 C C . ASN A 1 111 ? 27.21700 16.41100 50.86000 1.000 7.86410 120 ASN A C 1
ATOM 1656 O O . ASN A 1 111 ? 28.33900 15.92800 51.03200 1.000 7.36404 120 ASN A O 1
ATOM 1667 N N . PRO A 1 112 ? 26.11800 15.78100 51.31200 1.000 8.20625 121 PRO A N 1
ATOM 1668 C CA . PRO A 1 112 ? 26.24900 14.50200 52.00800 1.000 7.72461 121 PRO A CA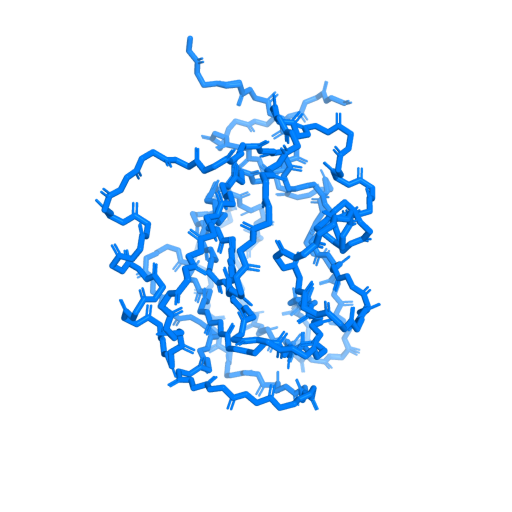 1
ATOM 1669 C C . PRO A 1 112 ? 26.85800 13.44600 51.09200 1.000 7.29298 121 PRO A C 1
ATOM 1670 O O . PRO A 1 112 ? 26.44800 13.30800 49.92700 1.000 9.19584 121 PRO A O 1
ATOM 1681 N N . VAL A 1 113 ? 27.79200 12.68800 51.63800 1.000 6.80871 122 VAL A N 1
ATOM 1682 C CA . VAL A 1 113 ? 28.45300 11.58200 50.93300 1.000 7.65355 122 VAL A CA 1
ATOM 1683 C C . VAL A 1 113 ? 28.38600 10.28800 51.71900 1.000 7.66671 122 VAL A C 1
ATOM 1684 O O . VAL A 1 113 ? 28.76900 9.24900 51.18100 1.000 9.56430 122 VAL A O 1
ATOM 1697 N N . ALA A 1 114 ? 27.90300 10.29200 52.95100 1.000 7.18507 123 ALA A N 1
ATOM 1698 C CA . ALA A 1 114 ? 27.72500 9.05300 53.73600 1.000 7.60091 123 ALA A CA 1
ATOM 1699 C C . ALA A 1 114 ? 26.72500 9.37300 54.82500 1.000 7.25087 123 ALA A C 1
ATOM 1700 O O . ALA A 1 114 ? 27.01700 10.19800 55.69800 1.000 8.59314 123 ALA A O 1
ATOM 1707 N N . THR A 1 115 ? 25.59400 8.69500 54.82700 1.000 7.45353 124 THR A N 1
ATOM 1708 C CA . THR A 1 115 ? 24.48400 9.01000 55.75200 1.000 7.87726 124 THR A CA 1
ATOM 1709 C C . THR A 1 115 ? 23.89900 7.71900 56.30200 1.000 7.59038 124 THR A C 1
ATOM 1710 O O . THR A 1 115 ? 23.50100 6.83800 55.52700 1.000 9.16162 124 THR A O 1
ATOM 1721 N N . VAL A 1 116 ? 23.74500 7.66200 57.62800 1.000 7.47721 125 VAL A N 1
ATOM 1722 C CA . VAL A 1 116 ? 22.87200 6.69800 58.32300 1.000 7.57196 125 VAL A CA 1
ATOM 1723 C C . VAL A 1 116 ? 22.04100 7.50200 59.31300 1.000 7.23771 125 VAL A C 1
ATOM 1724 O O . VAL A 1 116 ? 22.53600 7.94700 60.35400 1.000 7.55880 125 VAL A O 1
ATOM 1737 N N . ASP A 1 117 ? 20.77100 7.70800 58.95900 1.000 8.01149 126 ASP A N 1
ATOM 1738 C CA . ASP A 1 117 ? 19.86200 8.62900 59.69700 1.000 8.65104 126 ASP A CA 1
ATOM 1739 C C . ASP A 1 117 ? 19.01100 7.86500 60.71200 1.000 9.36691 126 ASP A C 1
ATOM 1740 O O . ASP A 1 117 ? 17.79900 8.10200 60.77600 1.000 12.41991 126 ASP A O 1
ATOM 1749 N N . ASN A 1 118 ? 19.63500 7.04300 61.53200 1.000 9.60115 127 ASN A N 1
ATOM 1750 C CA . ASN A 1 118 ? 18.90700 6.21000 62.49600 1.000 9.98541 127 ASN A CA 1
ATOM 1751 C C . ASN A 1 118 ? 19.93200 5.56400 63.41900 1.000 8.90633 127 ASN A C 1
ATOM 1752 O O . ASN A 1 118 ? 21.15400 5.56800 63.13400 1.000 10.09858 127 ASN A O 1
ATOM 1763 N N . ASN A 1 119 ? 19.41400 4.95800 64.49100 1.000 8.34837 128 ASN A N 1
ATOM 1764 C CA . ASN A 1 119 ? 20.22100 4.18500 65.42100 1.000 7.57722 128 ASN A CA 1
ATOM 1765 C C . ASN A 1 119 ? 20.47400 2.78600 64.86900 1.000 7.80620 128 ASN A C 1
ATOM 1766 O O . ASN A 1 119 ? 19.70800 2.25700 64.05200 1.000 9.73275 128 ASN A O 1
ATOM 1777 N N . GLN A 1 120 ? 21.58000 2.19400 65.28400 1.000 7.55091 129 GLN A N 1
ATOM 1778 C CA . GLN A 1 120 ? 21.94200 0.84200 64.82800 1.000 7.59038 129 GLN A CA 1
ATOM 1779 C C . GLN A 1 120 ? 23.04700 0.28800 65.72100 1.000 7.21665 129 GLN A C 1
ATOM 1780 O O . GLN A 1 120 ? 23.94000 1.01900 66.12500 1.000 7.20613 129 GLN A O 1
ATOM 1794 N N A SER A 1 121 ? 22.97200 -1.03500 65.93300 0.500 8.36416 130 SER A N 1
ATOM 1795 N N B SER A 1 121 ? 22.97100 -1.03300 65.93300 0.500 7.95359 130 SER A N 1
ATOM 1796 C CA A SER A 1 121 ? 24.16800 -1.73200 66.45800 0.500 9.03266 130 SER A CA 1
ATOM 1797 C CA B SER A 1 121 ? 24.16700 -1.72200 66.46400 0.500 6.99031 130 SER A CA 1
ATOM 1798 C C A SER A 1 121 ? 25.21400 -1.69700 65.32300 0.500 7.59828 130 SER A C 1
ATOM 1799 C C B SER A 1 121 ? 25.20900 -1.71400 65.32200 0.500 7.31403 130 SER A C 1
ATOM 1800 O O A SER A 1 121 ? 24.86700 -1.48000 64.14500 0.500 8.18782 130 SER A O 1
ATOM 1801 O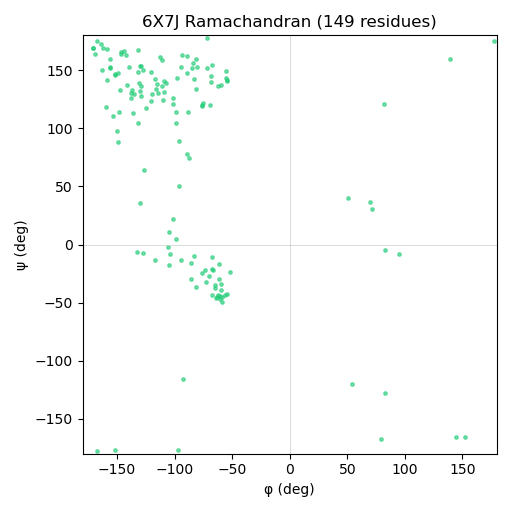 O B SER A 1 121 ? 24.86700 -1.48000 64.14500 0.500 7.96411 130 SER A O 1
ATOM 1816 N N . VAL A 1 122 ? 26.43100 -2.11600 65.62200 1.000 8.12203 131 VAL A N 1
ATOM 1817 C CA . VAL A 1 122 ? 27.53300 -1.93400 64.68000 1.000 7.93779 131 VAL A CA 1
ATOM 1818 C C . VAL A 1 122 ? 27.19700 -2.54000 63.34000 1.000 7.97990 131 VAL A C 1
ATOM 1819 O O . VAL A 1 122 ? 26.84000 -3.69800 63.19700 1.000 8.95634 131 VAL A O 1
ATOM 1833 N N . TYR A 1 123 ? 27.44300 -1.72600 62.34500 0.800 7.05611 132 TYR A N 1
ATOM 1834 C CA . TYR A 1 123 ? 27.24000 -2.11700 60.96200 0.800 7.24824 132 TYR A CA 1
ATOM 1835 C C . TYR A 1 123 ? 28.19600 -1.33200 60.06700 0.800 6.04546 132 TYR A C 1
ATOM 1836 O O . TYR A 1 123 ? 28.50600 -0.19400 60.33900 0.800 5.86649 132 TYR A O 1
ATOM 1854 N N . THR A 1 124 ? 28.65200 -1.99000 58.99100 1.000 7.75356 133 THR A N 1
ATOM 1855 C CA . THR A 1 124 ? 29.55500 -1.36700 57.98600 1.000 7.60354 133 THR A CA 1
ATOM 1856 C C . THR A 1 124 ? 28.77200 -1.17600 56.67600 1.000 7.41668 133 THR A C 1
ATOM 1857 O O . THR A 1 124 ? 28.28300 -2.13300 56.11400 1.000 8.74579 133 THR A O 1
ATOM 1868 N N . VAL A 1 125 ? 28.73700 0.05900 56.20600 1.000 8.46154 134 VAL A N 1
ATOM 1869 C CA . VAL A 1 125 ? 28.08400 0.42600 54.93800 1.000 8.59314 134 VAL A CA 1
ATOM 1870 C C . VAL A 1 125 ? 29.16400 0.89900 53.96800 1.000 7.92990 134 VAL A C 1
ATOM 1871 O O . VAL A 1 125 ? 29.93300 1.79300 54.27700 1.000 7.63249 134 VAL A O 1
ATOM 1884 N N . THR A 1 126 ? 29.11200 0.32600 52.76400 1.000 8.20098 135 THR A N 1
ATOM 1885 C CA . THR A 1 126 ? 29.84400 0.84400 51.61400 1.000 9.15636 135 THR A CA 1
ATOM 1886 C C . THR A 1 126 ? 28.94800 1.87600 50.91600 1.000 8.99845 135 THR A C 1
ATOM 1887 O O . THR A 1 126 ? 27.87500 1.48600 50.43700 1.000 11.55402 135 THR A O 1
ATOM 1898 N N . HIS A 1 127 ? 29.34600 3.12700 50.92400 1.000 7.46668 136 HIS A N 1
ATOM 1899 C CA . HIS A 1 127 ? 28.54300 4.20600 50.39200 1.000 7.71408 136 HIS A CA 1
ATOM 1900 C C . HIS A 1 127 ? 28.83400 4.40500 48.90400 1.000 8.23257 136 HIS A C 1
ATOM 1901 O O . HIS A 1 127 ? 29.88500 4.00100 48.38900 1.000 8.97213 136 HIS A O 1
ATOM 1915 N N . ALA A 1 128 ? 27.90900 5.08800 48.24000 1.000 9.58799 137 ALA A N 1
ATOM 1916 C CA . ALA A 1 128 ? 28.02500 5.44200 46.81000 1.000 10.04857 137 ALA A CA 1
ATOM 1917 C C . ALA A 1 128 ? 29.18600 6.40400 46.60900 1.000 9.00371 137 ALA A C 1
ATOM 1918 O O . ALA A 1 128 ? 29.54600 7.21400 47.46500 1.000 10.33545 137 ALA A O 1
ATOM 1925 N N A SER A 1 129 ? 29.70200 6.38400 45.39000 0.500 9.70116 138 SER A N 1
ATOM 1926 N N B SER A 1 129 ? 29.72400 6.37500 45.39500 0.500 9.49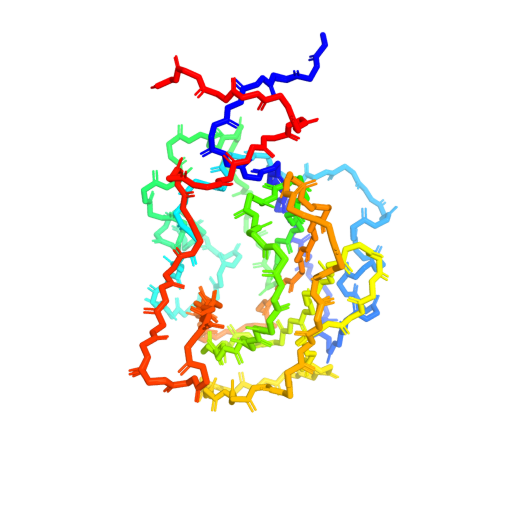851 138 SER A N 1
ATOM 1927 C CA A SER A 1 129 ? 30.82700 7.26100 45.03100 0.500 9.75117 138 SER A CA 1
ATOM 1928 C CA B SER A 1 129 ? 30.86800 7.23100 45.03000 0.500 9.31427 138 SER A CA 1
ATOM 1929 C C A SER A 1 129 ? 30.40500 8.72200 44.97300 0.500 9.24321 138 SER A C 1
ATOM 1930 C C B SER A 1 129 ? 30.45200 8.68000 44.81800 0.500 9.60115 138 SER A C 1
ATOM 1931 O O A SER A 1 129 ? 29.21500 9.07500 44.82500 0.500 9.53799 138 SER A O 1
ATOM 1932 O O B SER A 1 129 ? 29.33300 8.97300 44.37200 0.500 10.09332 138 SER A O 1
ATOM 1947 N N . PHE A 1 130 ? 31.42400 9.56400 45.00300 1.000 9.06951 139 PHE A N 1
ATOM 1948 C CA . PHE A 1 130 ? 31.30700 10.99900 44.74400 1.000 10.02752 139 PHE A CA 1
ATOM 1949 C C . PHE A 1 130 ? 32.57100 11.44400 44.02100 1.000 9.13531 139 PHE A C 1
ATOM 1950 O O . PHE A 1 130 ? 33.59400 10.74300 44.02500 1.000 9.39060 139 PHE A O 1
ATOM 1968 N N A THR A 1 131 ? 32.49000 12.63700 43.47300 0.500 9.83802 140 THR A N 1
ATOM 1969 N N B THR A 1 131 ? 32.50900 12.59400 43.36300 0.500 10.58022 140 THR A N 1
ATOM 1970 C CA A THR A 1 131 ? 33.60300 13.19300 42.71100 0.500 9.47482 140 THR A CA 1
ATOM 1971 C CA B THR A 1 131 ? 33.68100 13.11100 42.63400 0.500 11.53559 140 THR A CA 1
ATOM 1972 C C A THR A 1 131 ? 34.16100 14.40900 43.42500 0.500 9.47482 140 THR A C 1
ATOM 1973 C C B THR A 1 131 ? 34.13300 14.45400 43.19000 0.500 11.89090 140 THR A C 1
ATOM 1974 O O A THR A 1 131 ? 33.43400 15.15200 44.12800 0.500 10.19070 140 THR A O 1
ATOM 1975 O O B THR A 1 131 ? 33.30400 15.31900 43.53200 0.500 12.20673 140 THR A O 1
ATOM 1996 N N . ILE A 1 132 ? 35.45000 14.60700 43.20100 1.000 10.43546 141 ILE A N 1
ATOM 1997 C CA . ILE A 1 132 ? 36.17000 15.84600 43.55700 1.000 11.05133 141 ILE A CA 1
ATOM 1998 C C . ILE A 1 132 ? 36.60200 16.46500 42.23700 1.000 12.79364 141 ILE A C 1
ATOM 1999 O O . ILE A 1 132 ? 37.34600 15.78400 41.46300 1.000 13.30159 141 ILE A O 1
ATOM 2016 N N . SER A 1 133 ? 36.20000 17.68900 41.98500 1.000 14.50174 142 SER A N 1
ATOM 2017 C CA . SER A 1 133 ? 36.49700 18.33700 40.68600 1.000 17.44683 142 SER A CA 1
ATOM 2018 C C . SER A 1 133 ? 37.87500 19.00500 40.66500 1.000 17.55737 142 SER A C 1
ATOM 2019 O O . SER A 1 133 ? 38.45000 19.09500 39.55500 1.000 20.59721 142 SER A O 1
ATOM 2027 N N . GLU A 1 134 ? 38.38600 19.47700 41.79000 1.000 15.84664 143 GLU A N 1
ATOM 2028 C CA . GLU A 1 134 ? 39.65700 20.22000 41.77500 1.000 16.39144 143 GLU A CA 1
ATOM 2029 C C . GLU A 1 134 ? 40.51500 19.77800 42.94800 1.000 13.96483 143 GLU A C 1
ATOM 2030 O O . GLU A 1 134 ? 40.04600 19.80500 44.09800 1.000 15.27815 143 GLU A O 1
ATOM 2042 N N . SER A 1 135 ? 41.74300 19.35700 42.67400 1.000 14.98864 144 SER A N 1
ATOM 2043 C CA . SER A 1 135 ? 42.68200 18.93100 43.73300 1.000 14.42541 144 SER A CA 1
ATOM 2044 C C . SER A 1 135 ? 42.86000 20.04700 44.76500 1.000 13.67796 144 SER A C 1
ATOM 2045 O O . SER A 1 135 ? 42.99700 21.23200 44.42400 1.000 15.39395 144 SER A O 1
ATOM 2053 N N . GLY A 1 136 ? 42.99000 19.62500 46.01300 1.000 11.27240 145 GLY A N 1
ATOM 2054 C CA . GLY A 1 136 ? 43.31400 20.54600 47.09500 1.000 11.78826 145 GLY A CA 1
ATOM 2055 C C . GLY A 1 136 ? 42.60400 20.15100 48.37200 1.000 9.33007 145 GLY A C 1
ATOM 2056 O O . GLY A 1 136 ? 42.08800 19.05500 48.48700 1.000 9.39586 145 GLY A O 1
ATOM 2060 N N . TYR A 1 137 ? 42.60700 21.07800 49.30500 1.000 9.12478 146 TYR A N 1
ATOM 2061 C CA . TYR A 1 137 ? 41.85900 20.88800 50.55400 1.000 8.63788 146 TYR A CA 1
ATOM 2062 C C . TYR A 1 137 ? 40.38500 21.09400 50.29100 1.000 9.54325 146 TYR A C 1
ATOM 2063 O O . TYR A 1 137 ? 39.95500 22.16100 49.84300 1.000 14.29908 146 TYR A O 1
ATOM 2081 N N . GLN A 1 138 ? 39.60900 20.06000 50.54700 1.000 7.40878 147 GLN A N 1
ATOM 2082 C CA . GLN A 1 138 ? 38.14800 20.05000 50.41300 1.000 7.52459 147 GLN A CA 1
ATOM 2083 C C . GLN A 1 138 ? 37.51700 20.29700 51.78600 1.000 7.29824 147 GLN A C 1
ATOM 2084 O O . GLN A 1 138 ? 38.04100 19.78800 52.78500 1.000 8.01938 147 GLN A O 1
ATOM 2098 N N . ALA A 1 139 ? 36.41200 21.02100 51.84800 1.000 7.33772 148 ALA A N 1
ATOM 2099 C CA . ALA A 1 139 ? 35.68700 21.15400 53.10200 1.000 7.07980 148 ALA A CA 1
ATOM 2100 C C . ALA A 1 139 ? 35.07300 19.81000 53.46300 1.000 6.92188 148 ALA A C 1
ATOM 2101 O O . ALA A 1 139 ? 34.56600 19.09100 52.59800 1.000 8.28520 148 ALA A O 1
ATOM 2108 N N . ILE A 1 140 ? 35.12300 19.46600 54.74800 1.000 6.48762 149 ILE A N 1
ATOM 2109 C CA . ILE A 1 140 ? 34.50200 18.23800 55.24200 1.000 6.30076 149 ILE A CA 1
ATOM 2110 C C . ILE A 1 140 ? 33.89500 18.50700 56.60700 1.000 6.02441 149 ILE A C 1
ATOM 2111 O O . ILE A 1 140 ? 34.48200 19.20700 57.44800 1.000 6.61395 149 ILE A O 1
ATOM 2127 N N A ASP A 1 141 ? 32.73600 17.88700 56.83500 0.500 5.77174 150 ASP A N 1
ATOM 2128 N N B ASP A 1 141 ? 32.74300 17.88300 56.82500 0.500 5.89281 150 ASP A N 1
ATOM 2129 C CA A ASP A 1 141 ? 32.27000 17.83500 58.20200 0.500 5.60067 150 ASP A CA 1
ATOM 2130 C CA B ASP A 1 141 ? 32.29300 17.82300 58.20200 0.500 6.21390 150 ASP A CA 1
ATOM 2131 C C A ASP A 1 141 ? 31.65600 16.43500 58.49200 0.500 5.45592 150 ASP A C 1
ATOM 2132 C C B ASP A 1 141 ? 31.66000 16.43200 58.49100 0.500 5.68226 150 ASP A C 1
ATOM 2133 O O A ASP A 1 141 ? 31.37500 15.65800 57.56000 0.500 6.23759 150 ASP A O 1
ATOM 2134 O O B ASP A 1 141 ? 31.37500 15.65700 57.56000 0.500 6.07441 150 ASP A O 1
ATOM 2151 N N . MET A 1 142 ? 31.58500 16.06600 59.78000 1.000 5.67700 151 MET A N 1
ATOM 2152 C CA . MET A 1 142 ? 31.01900 14.79300 60.20000 1.000 5.90860 151 MET A CA 1
ATOM 2153 C C . MET A 1 142 ? 30.20500 15.00200 61.46000 1.000 5.59804 151 MET A C 1
ATOM 2154 O O . MET A 1 142 ? 30.61500 15.75100 62.34800 1.000 6.37708 151 MET A O 1
ATOM 2169 N N . ILE A 1 143 ? 29.12300 14.25000 61.55700 1.000 5.38222 152 ILE A N 1
ATOM 2170 C CA A ILE A 1 143 ? 28.43500 14.03900 62.83300 0.500 5.85333 152 ILE A CA 1
ATOM 2171 C CA B ILE A 1 143 ? 28.40200 14.01700 62.83400 0.500 6.28233 152 ILE A CA 1
ATOM 2172 C C . ILE A 1 143 ? 28.33900 12.53600 63.04700 1.000 5.40065 152 ILE A C 1
ATOM 2173 O O . ILE A 1 143 ? 28.20200 11.74700 62.09400 1.000 5.65068 152 ILE A O 1
ATOM 2204 N N . TRP A 1 144 ? 28.40500 12.14100 64.31000 1.000 5.32959 153 TRP A N 1
ATOM 2205 C CA . TRP A 1 144 ? 28.23300 10.77300 64.76100 1.000 5.32432 153 TRP A CA 1
ATOM 2206 C C . TRP A 1 144 ? 27.62700 10.83500 66.15400 1.000 5.07166 153 TRP A C 1
ATOM 2207 O O . TRP A 1 144 ? 27.94900 11.77500 66.90600 1.000 5.45329 153 TRP A O 1
ATOM 2228 N N . TRP A 1 145 ? 26.79400 9.86900 66.52200 1.000 5.06903 154 TRP A N 1
ATOM 2229 C CA . TRP A 1 145 ? 26.32100 9.83500 67.91600 1.000 5.26116 154 TRP A CA 1
ATOM 2230 C C . TRP A 1 145 ? 26.11500 8.42900 68.37800 1.000 5.00060 154 TRP A C 1
ATOM 2231 O O . TRP A 1 145 ? 26.03800 7.46700 67.59500 1.000 5.40854 154 TRP A O 1
ATOM 2252 N N . ASP A 1 146 ? 25.99100 8.33700 69.71200 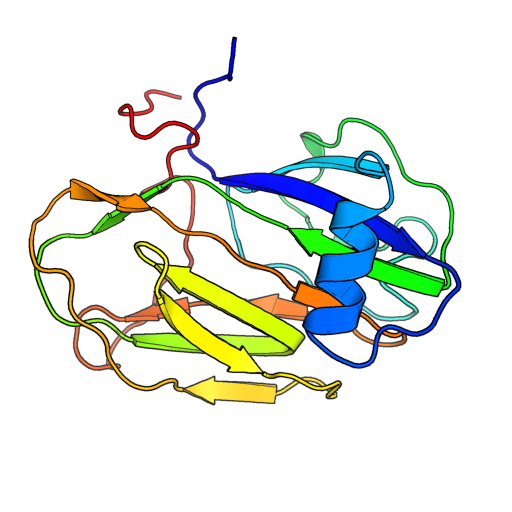1.000 5.16378 155 ASP A N 1
ATOM 2253 C CA . ASP A 1 146 ? 25.61000 7.13100 70.44600 1.000 5.19273 155 ASP A CA 1
ATOM 2254 C C . ASP A 1 146 ? 24.34600 7.43000 71.23700 1.000 5.32695 155 ASP A C 1
ATOM 2255 O O . ASP A 1 146 ? 24.31400 8.34500 72.06500 1.000 5.74806 155 ASP A O 1
ATOM 2264 N N . GLN A 1 147 ? 23.30200 6.63500 71.00000 1.000 5.65068 156 GLN A N 1
ATOM 2265 C CA . GLN A 1 147 ? 22.03800 6.71900 71.78200 1.000 5.85597 156 GLN A CA 1
ATOM 2266 C C . GLN A 1 147 ? 22.13900 5.93400 73.08500 1.000 5.87702 156 GLN A C 1
ATOM 2267 O O . GLN A 1 147 ? 21.22300 5.98700 73.90100 1.000 6.59553 156 GLN A O 1
ATOM 2281 N N . GLY A 1 148 ? 23.20500 5.15300 73.25200 1.000 6.11652 157 GLY A N 1
ATOM 2282 C CA . GLY A 1 148 ? 23.38900 4.28700 74.40100 1.000 6.40340 157 GLY A CA 1
ATOM 2283 C C . GLY A 1 148 ? 23.95700 2.96100 73.98000 1.000 6.46393 157 GLY A C 1
ATOM 2284 O O . GLY A 1 148 ? 23.84500 2.53000 72.81100 1.000 6.56394 157 GLY A O 1
ATOM 2288 N N . GLY A 1 149 ? 24.55300 2.27300 74.94600 1.000 6.82713 158 GLY A N 1
ATOM 2289 C CA . GLY A 1 149 ? 25.06700 0.92500 74.74900 1.000 7.09559 158 GLY A CA 1
ATOM 2290 C C . GLY A 1 149 ? 26.44200 0.91000 74.11800 1.000 6.60079 158 GLY A C 1
ATOM 2291 O O . GLY A 1 149 ? 27.37400 1.53100 74.65800 1.000 7.06927 158 GLY A O 1
ATOM 2295 N N . ASP A 1 150 ? 26.59300 0.15900 73.04400 1.000 6.80345 159 ASP A N 1
ATOM 2296 C CA A ASP A 1 150 ? 27.88000 0.07800 72.34700 0.500 6.90872 159 ASP A CA 1
ATOM 2297 C CA B ASP A 1 150 ? 27.89000 0.09300 72.36000 0.500 6.84029 159 ASP A CA 1
ATOM 2298 C C . ASP A 1 150 ? 28.07200 1.30800 71.45300 1.000 6.11652 159 ASP A C 1
ATOM 2299 O O . ASP A 1 150 ? 27.12100 2.04500 71.12800 1.000 6.24812 159 ASP A O 1
ATOM 2316 N N . TYR A 1 151 ? 29.30600 1.51100 71.00100 1.000 6.32444 160 TYR A N 1
ATOM 2317 C CA . TYR A 1 151 ? 29.64000 2.68700 70.19000 1.000 6.51394 160 TYR A CA 1
ATOM 2318 C C . TYR A 1 151 ? 30.92100 2.38400 69.41000 1.000 6.00335 160 TYR A C 1
ATOM 2319 O O . TYR A 1 151 ? 31.88000 1.79800 69.93500 1.000 7.04821 160 TYR A O 1
ATOM 2337 N N . VAL A 1 152 ? 30.95300 2.85500 68.16600 1.000 5.49803 161 VAL A N 1
ATOM 2338 C CA . VAL A 1 152 ? 32.14200 2.77200 67.31400 1.000 5.29537 161 VAL A CA 1
ATOM 2339 C C . VAL A 1 152 ? 31.94700 3.75300 66.16500 1.000 5.18746 161 VAL A C 1
ATOM 2340 O O . VAL A 1 152 ? 30.79900 3.97800 65.72500 1.000 5.56646 161 VAL A O 1
ATOM 2353 N N . PHE A 1 153 ? 33.02200 4.31900 65.62400 1.000 5.31380 162 PHE A N 1
ATOM 2354 C CA . PHE A 1 153 ? 32.92600 5.18900 64.45800 1.000 5.46644 162 PHE A CA 1
ATOM 2355 C C . PHE A 1 153 ? 34.23900 5.15000 63.68600 1.000 5.40591 162 PHE A C 1
ATOM 2356 O O . PHE A 1 153 ? 35.24700 5.68300 64.12800 1.000 5.91124 162 PHE A O 1
ATOM 2373 N N . GLN A 1 154 ? 34.19100 4.53700 62.49600 1.000 5.78754 163 GLN A N 1
ATOM 2374 C CA . GLN A 1 154 ? 35.40200 4.44500 61.64400 1.000 5.51645 163 GLN A CA 1
ATOM 2375 C C . GLN A 1 154 ? 35.01000 4.69200 60.18900 1.000 5.70595 163 GLN A C 1
ATOM 2376 O O . GLN A 1 154 ? 34.64400 3.74000 59.46500 1.000 6.23233 163 GLN A O 1
ATOM 2390 N N A PRO A 1 155 ? 35.02600 5.94600 59.75600 0.500 5.57172 164 PRO A N 1
ATOM 2391 N N B PRO A 1 155 ? 35.09700 5.94000 59.69800 0.500 5.44276 164 PRO A N 1
ATOM 2392 C CA A PRO A 1 155 ? 34.88400 6.22200 58.34700 0.500 6.41393 164 PRO A CA 1
ATOM 2393 C CA B PRO A 1 155 ? 34.75200 6.26000 58.31000 0.500 5.71121 164 PRO A CA 1
ATOM 2394 C C A PRO A 1 155 ? 36.23100 5.82000 57.72800 0.500 7.02979 164 PRO A C 1
ATOM 2395 C C B PRO A 1 155 ? 35.96500 6.22600 57.35200 0.500 5.58488 164 PRO A C 1
ATOM 2396 O O A PRO A 1 155 ? 37.31000 6.05000 58.27500 0.500 7.43510 164 PRO A O 1
ATOM 2397 O O B PRO A 1 155 ? 36.70900 7.20200 57.24700 0.500 6.17179 164 PRO A O 1
ATOM 2418 N N . THR A 1 156 ? 36.15400 5.13200 56.64200 1.000 6.07968 165 THR A N 1
ATOM 2419 C CA . THR A 1 156 ? 37.30800 4.93300 55.76900 1.000 5.79280 165 THR A CA 1
ATOM 2420 C C . THR A 1 156 ? 36.95300 5.41200 54.37500 1.000 5.82965 165 THR A C 1
ATOM 2421 O O . THR A 1 156 ? 35.77600 5.43400 53.98400 1.000 6.44551 165 THR A O 1
ATOM 2433 N N . LEU A 1 157 ? 37.97600 5.73200 53.58800 1.000 6.06915 166 LEU A N 1
ATOM 2434 C CA . LEU A 1 157 ? 37.78200 6.34700 52.24000 1.000 6.00862 166 LEU A CA 1
ATOM 2435 C C . LEU A 1 157 ? 38.61700 5.57600 51.22900 1.000 6.12705 166 LEU A C 1
ATOM 2436 O O . LEU A 1 157 ? 39.77700 5.22700 51.51800 1.000 6.74555 166 LEU A O 1
ATOM 2452 N N . SER A 1 158 ? 38.04600 5.35000 50.04700 1.000 6.63764 167 SER A N 1
ATOM 2453 C CA . SER A 1 158 ? 38.77000 4.73000 48.91300 1.000 6.93241 167 SER A CA 1
ATOM 2454 C C . SER A 1 158 ? 38.87400 5.73000 47.77900 1.000 7.52195 167 SER A C 1
ATOM 2455 O O . SER A 1 158 ? 37.88300 6.37400 47.42200 1.000 8.00359 167 SER A O 1
ATOM 2463 N N . ALA A 1 159 ? 40.05600 5.76300 47.16900 1.000 7.91937 168 ALA A N 1
ATOM 2464 C CA . ALA A 1 159 ? 40.37400 6.51200 45.94600 1.000 8.74842 168 ALA A CA 1
ATOM 2465 C C . ALA A 1 159 ? 40.51000 5.60400 44.73900 1.000 9.17215 168 ALA A C 1
ATOM 2466 O O . ALA A 1 159 ? 40.79100 6.12300 43.64000 1.000 11.33557 168 ALA A O 1
ATOM 2473 N N . ASP A 1 160 ? 40.37600 4.31100 44.89200 1.000 9.09056 169 ASP A N 1
ATOM 2474 C CA . ASP A 1 160 ? 40.74000 3.35800 43.84400 1.000 9.63010 169 ASP A CA 1
ATOM 2475 C C . ASP A 1 160 ? 39.60300 2.38100 43.59600 1.000 9.30375 169 ASP A C 1
ATOM 2476 O O . ASP A 1 160 ? 39.80800 1.20800 43.25700 1.000 10.85393 169 ASP A O 1
ATOM 2485 N N . GLY A 1 161 ? 38.37300 2.87600 43.70500 1.000 9.36954 170 GLY A N 1
ATOM 2486 C CA . GLY A 1 161 ? 37.19600 2.06400 43.36900 1.000 10.18543 170 GLY A CA 1
ATOM 2487 C C . GLY A 1 161 ? 36.90900 0.96700 44.35200 1.000 9.84592 170 GLY A C 1
ATOM 2488 O O . GLY A 1 161 ? 36.29000 -0.04200 44.00500 1.000 11.79615 170 GLY A O 1
ATOM 2492 N N . GLY A 1 162 ? 37.26200 1.19200 45.61100 1.000 9.53272 171 GLY A N 1
ATOM 2493 C CA . GLY A 1 162 ? 36.94500 0.25400 46.68300 1.000 9.78538 171 GLY A CA 1
ATOM 2494 C C . GLY A 1 162 ? 37.90200 -0.87800 46.83600 1.000 9.88540 171 GLY A C 1
ATOM 2495 O O . GLY A 1 162 ? 37.59100 -1.82600 47.60000 1.000 11.55138 171 GLY A O 1
ATOM 2499 N N A SER A 1 163 ? 39.04100 -0.85900 46.16500 0.500 10.15122 172 SER A N 1
ATOM 2500 N N B SER A 1 163 ? 39.09500 -0.79400 46.24100 0.500 10.24070 172 SER A N 1
ATOM 2501 C CA A SER A 1 163 ? 40.04500 -1.91100 46.39600 0.500 11.23293 172 SER A CA 1
ATOM 2502 C CA B SER A 1 163 ? 40.14400 -1.83400 46.37000 0.500 10.23544 172 SER A CA 1
ATOM 2503 C C A SER A 1 163 ? 40.77900 -1.69100 47.73300 0.500 10.76182 172 SER A C 1
ATOM 2504 C C B SER A 1 163 ? 40.94400 -1.68600 47.66300 0.500 9.57746 172 SER A C 1
ATOM 2505 O O A SER A 1 163 ? 40.84400 -2.67600 48.52500 0.500 10.85130 172 SER A O 1
ATOM 2506 O O B SER A 1 163 ? 41.36400 -2.67900 48.25100 0.500 8.93528 172 SER A O 1
ATOM 2521 N N . THR A 1 164 ? 41.17300 -0.43800 48.03300 1.000 8.69315 173 THR A N 1
ATOM 2522 C CA . THR A 1 164 ? 41.83600 -0.11400 49.29800 1.000 8.57734 173 THR A CA 1
ATOM 2523 C C . THR A 1 164 ? 41.12200 1.05900 49.91200 1.000 7.17718 173 THR A C 1
ATOM 2524 O O . THR A 1 164 ? 40.60200 1.93500 49.22300 1.000 7.99570 173 THR A O 1
ATOM 2536 N N . TYR A 1 165 ? 41.15600 1.08500 51.25100 1.000 6.76660 174 TYR A N 1
ATOM 2537 C CA . TYR A 1 165 ? 40.53300 2.15500 52.03500 1.000 6.61921 174 TYR A CA 1
ATOM 2538 C C . TYR A 1 165 ? 41.55200 2.63500 53.07700 1.000 6.51394 174 TYR A C 1
ATOM 2539 O O . TYR A 1 165 ? 42.34800 1.84300 53.58900 1.000 7.63776 174 TYR A O 1
ATOM 2557 N N . PHE A 1 166 ? 41.46300 3.92400 53.40800 1.000 6.44025 175 PHE A N 1
ATOM 2558 C CA . PHE A 1 166 ? 42.32300 4.51300 54.43700 1.000 6.73765 175 PHE A CA 1
ATOM 2559 C C . PHE A 1 166 ? 41.46500 5.28300 55.44300 1.000 5.99019 175 PHE A C 1
ATOM 2560 O O . PHE A 1 166 ? 40.39000 5.82100 55.14400 1.000 6.99031 175 PHE A O 1
ATOM 2577 N N . VAL A 1 167 ? 41.99900 5.38500 56.66600 1.000 6.22180 176 VAL A N 1
ATOM 2578 C CA . VAL A 1 167 ? 41.48000 6.26700 57.70800 1.000 6.34550 176 VAL A CA 1
ATOM 2579 C C . VAL A 1 167 ? 41.90300 7.69300 57.41800 1.000 6.08231 176 VAL A C 1
ATOM 2580 O O . VAL A 1 167 ? 43.01000 7.94300 56.89600 1.000 7.49300 176 VAL A O 1
ATOM 2593 N N A LEU A 1 168 ? 41.02300 8.63700 57.71900 0.500 5.70595 177 LEU A N 1
ATOM 2594 N N B LEU A 1 168 ? 41.02300 8.62900 57.72800 0.500 5.71121 177 LEU A N 1
ATOM 2595 C CA A LEU A 1 168 ? 41.34700 10.06700 57.63700 0.500 6.23233 177 LEU A CA 1
ATOM 2596 C CA B LEU A 1 168 ? 41.36000 10.05100 57.65500 0.500 6.26917 177 LEU A CA 1
ATOM 2597 C C A LEU A 1 168 ? 42.12400 10.47500 58.88000 0.500 6.27970 177 LEU A C 1
ATOM 2598 C C B LEU A 1 168 ? 42.14400 10.44100 58.89300 0.500 6.18758 177 LEU A C 1
ATOM 2599 O O A LEU A 1 168 ? 41.61600 10.36300 60.00000 0.500 6.84029 177 LEU A O 1
ATOM 2600 O O B LEU A 1 168 ? 41.66000 10.29100 60.01900 0.500 6.80608 177 LEU A O 1
ATOM 2631 N N . ASP A 1 169 ? 43.35600 10.93100 58.67700 1.000 6.42709 178 ASP A N 1
ATOM 2632 C CA . ASP A 1 169 ? 44.26600 11.20700 59.78500 1.000 6.76660 178 ASP A CA 1
ATOM 2633 C C . ASP A 1 169 ? 45.16900 12.38200 59.40900 1.000 6.49815 178 ASP A C 1
ATOM 2634 O O . ASP A 1 169 ? 44.97700 13.07800 58.40700 1.000 6.75871 178 ASP A O 1
ATOM 2644 N N . SER A 1 170 ? 46.18800 12.60200 60.23900 1.000 7.15875 179 SER A N 1
ATOM 2645 C CA . SER A 1 170 ? 47.05600 13.77100 60.14100 1.000 7.49827 179 SER A CA 1
ATOM 2646 C C . SER A 1 170 ? 47.78900 13.82200 58.81000 1.000 7.73777 179 SER A C 1
ATOM 2647 O O . SER A 1 170 ? 48.32700 14.89000 58.49300 1.000 9.19584 179 SER A O 1
ATOM 2655 N N . ALA A 1 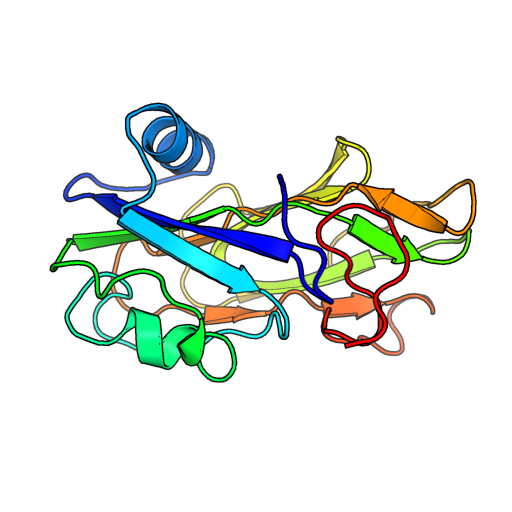171 ? 47.87500 12.74400 58.04300 1.000 8.31152 180 ALA A N 1
ATOM 2656 C CA . ALA A 1 171 ? 48.50200 12.82000 56.72200 1.000 9.40113 180 ALA A CA 1
ATOM 2657 C C . ALA A 1 171 ? 47.80300 13.82200 55.78800 1.000 8.27204 180 ALA A C 1
ATOM 2658 O O . ALA A 1 171 ? 48.48700 14.41100 54.94100 1.000 10.11174 180 ALA A O 1
ATOM 2665 N N . ILE A 1 172 ? 46.49700 13.96700 55.88600 1.000 7.83515 181 ILE A N 1
ATOM 2666 C CA . ILE A 1 172 ? 45.69900 14.72900 54.89900 1.000 7.55091 181 ILE A CA 1
ATOM 2667 C C . ILE A 1 172 ? 44.72000 15.71800 55.52000 1.000 6.71659 181 ILE A C 1
ATOM 2668 O O . ILE A 1 172 ? 44.12400 16.48400 54.78100 1.000 8.21414 181 ILE A O 1
ATOM 2684 N N . LEU A 1 173 ? 44.54700 15.75200 56.83800 1.000 6.64817 182 LEU A N 1
ATOM 2685 C CA . LEU A 1 173 ? 43.57200 16.66600 57.45900 1.000 6.24549 182 LEU A CA 1
ATOM 2686 C C . LEU A 1 173 ? 44.22800 18.01300 57.76400 1.000 5.94282 182 LEU A C 1
ATOM 2687 O O . LEU A 1 173 ? 45.40700 18.08300 58.12600 1.000 7.01400 182 LEU A O 1
ATOM 2703 N N . SER A 1 174 ? 43.41900 19.06900 57.68300 1.000 6.00072 183 SER A N 1
ATOM 2704 C CA . SER A 1 174 ? 43.84000 20.41100 58.08700 1.000 6.08494 183 SER A CA 1
ATOM 2705 C C . SER A 1 174 ? 42.66200 21.08900 58.77400 1.000 6.12705 183 SER A C 1
ATOM 2706 O O . SER A 1 174 ? 41.53800 21.09200 58.23700 1.000 6.52183 183 SER A O 1
ATOM 2714 N N . SER A 1 175 ? 42.93000 21.77600 59.88300 1.000 5.92703 184 SER A N 1
ATOM 2715 C CA . SER A 1 175 ? 41.83500 22.42800 60.61500 1.000 6.24285 184 SER A CA 1
ATOM 2716 C C . SER A 1 175 ? 41.31700 23.64900 59.87200 1.000 6.66659 184 SER A C 1
ATOM 2717 O O . SER A 1 175 ? 40.14500 23.97800 60.00800 1.000 8.94581 184 SER A O 1
ATOM 2725 N N . THR A 1 176 ? 42.18100 24.35400 59.14200 1.000 6.70344 185 THR A N 1
ATOM 2726 C CA . THR A 1 176 ? 41.83300 25.64800 58.52200 1.000 7.11927 185 THR A CA 1
ATOM 2727 C C . THR A 1 176 ? 41.89700 25.65300 56.99300 1.000 7.57986 185 THR A C 1
ATOM 2728 O O . THR A 1 176 ? 41.47100 26.63200 56.39500 1.000 8.75105 185 THR A O 1
ATOM 2739 N N . GLY A 1 177 ? 42.49500 24.63000 56.40400 1.000 7.27456 186 GLY A N 1
ATOM 2740 C CA . GLY A 1 177 ? 42.75800 24.61700 54.95500 1.000 8.13519 186 GLY A CA 1
ATOM 2741 C C . GLY A 1 177 ? 44.15100 25.09600 54.60800 1.000 7.31930 186 GLY A C 1
ATOM 2742 O O . GLY A 1 177 ? 44.53300 24.99400 53.43700 1.000 8.94581 186 GLY A O 1
ATOM 2746 N N . GLU A 1 178 ? 44.91300 25.61300 55.55000 1.000 7.62986 187 GLU A N 1
ATOM 2747 C CA . GLU A 1 178 ? 46.33200 25.86600 55.33500 1.000 7.69829 187 GLU A CA 1
ATOM 2748 C C . GLU A 1 178 ? 47.10700 24.57000 55.52800 1.000 7.54827 187 GLU A C 1
ATOM 2749 O O . GLU A 1 178 ? 46.63200 23.61500 56.15500 1.000 7.95095 187 GLU A O 1
ATOM 2761 N N . THR A 1 179 ? 48.29600 24.52800 54.97700 1.000 8.18256 188 THR A N 1
ATOM 2762 C CA . THR A 1 179 ? 49.11200 23.30900 55.05800 1.000 8.17993 188 THR A CA 1
ATOM 2763 C C . THR A 1 179 ? 49.71000 23.17400 56.45500 1.000 7.29035 188 THR A C 1
ATOM 2764 O O . THR A 1 179 ? 50.45500 24.04300 56.86000 1.000 8.08255 188 THR A O 1
ATOM 2775 N N . PRO A 1 180 ? 49.44600 22.06800 57.19000 1.000 7.55091 189 PRO A N 1
ATOM 2776 C CA . PRO A 1 180 ? 50.03400 21.92000 58.52100 1.000 8.06939 189 PRO A CA 1
ATOM 2777 C C . PRO A 1 180 ? 51.46800 21.36500 58.42100 1.000 8.56945 189 PRO A C 1
ATOM 2778 O O . PRO A 1 180 ? 51.74300 20.48000 57.60800 1.000 10.19859 189 PRO A O 1
ATOM 2789 N N . TYR A 1 181 ? 52.32300 21.88200 59.29700 1.000 7.97201 190 TYR A N 1
ATOM 2790 C CA . TYR A 1 181 ? 53.71100 21.41800 59.51800 1.000 8.67472 190 TYR A CA 1
ATOM 2791 C C . TYR A 1 181 ? 53.87900 21.12100 61.02400 1.000 9.61694 190 TYR A C 1
ATOM 2792 O O . TYR A 1 181 ? 54.67700 21.76400 61.73100 1.000 10.75392 190 TYR A O 1
ATOM 2810 N N . THR A 1 182 ? 53.15700 20.15600 61.48600 1.000 11.22766 191 THR A N 1
ATOM 2811 C CA . THR A 1 182 ? 53.06800 19.86700 62.92200 1.000 13.35423 191 THR A CA 1
ATOM 2812 C C . THR A 1 182 ? 53.61700 18.45400 63.21300 1.000 17.96531 191 THR A C 1
ATOM 2813 O O . THR A 1 182 ? 53.55200 18.04000 64.39000 1.000 19.78132 191 THR A O 1
#

Solvent-accessible surface area: 8231 Å² total; per-residue (Å²): 194,127,74,74,23,13,0,0,49,0,44,2,7,0,16,111,67,85,3,74,43,15,77,47,0,77,55,21,29,123,79,80,153,26,42,2,62,8,61,0,28,58,0,41,1,40,208,21,63,73,45,1,6,99,38,74,33,5,43,111,4,2,43,85,6,19,110,52,31,77,68,91,21,56,82,30,71,6,0,0,0,55,0,65,4,74,0,83,6,100,52,33,73,15,11,0,77,0,31,0,8,5,0,0,21,0,16,6,76,62,95,83,20,3,58,16,77,76,45,36,92,87,129,55,37,84,24,85,74,25,104,7,117,139,50,16,66,14,40,5,34,0,2,0,0,0,62,13,33,80,4,18,0,62,0,18,0,0,58,70,76,29,96,88,63,76,40,0,45,64,90,39,1,0,7,47,22,117,71,26,199,147

Sequence (182 aa):
PDSSLFAGLVGEYYGTNSQLNNISDFRALVDSKEADATFEAANISYGRGSSDVAKKKGTHLQEFLGSDASTLSTDPGDNTDGGIYLQQGYVYLEAGTYNFKVTADDGYEITINGNPVATVDNNQSSVYTVTHASSFTTISESGYQAIDDMIIWWDQGGDDYVFQPPTLSADGGSSTYFVLLDSAILSSTGETPYT

InterPro domains:
  IPR011049 Serralysin-like metalloprotease, C-terminal [SSF51120] (1129-1336)
  IPR011049 Serralysin-like metalloprotease, C-terminal [SSF51120] (1422-1497)
  IPR013783 Immunoglobulin-like fold [G3DSA:2.60.40.10] (1-100)
  IPR013783 Immunoglobulin-like fold [G3DSA:2.60.40.10] (103-204)
  IPR013783 Immunoglobulin-like fold [G3DSA:2.60.40.10] (207-309)
  IPR041690 Cadherin-like domain [PF17892] (902-986)
  IPR047995 Choice-of-anchor K domain [NF038131] (442-596)
  IPR049531 Antifreeze protein repeat [PF18815] (1265-1312)
  IPR049826 Ig-like Ice domain [NF012196] (3-74)
  IPR049826 Ig-like Ice domain [NF012196] (79-178)
  IPR049826 Ig-like Ice domain [NF012196] (183-283)